Protein AF-A0AAV4HT47-F1 (afdb_monomer)

Organism: NCBI:txid1093978

Sequence (350 aa):
MGAGSRFRVPINREAKQEWITEDILDMMKERKRLKGSDAYKHIDNNIKMASKTAKEEWLNSKCDEIELLSQRNDLTAMLQKIKSFQPKQTVTASCIKGKDGGILFEIEKIVLRWTEYVEELFSDQRCAKLIQEHLQGPEVLRNEVEKCLKDMKYGKAAGIDNISCEMLKALGDFEYIFREIDDVPGLKVNGGNINNLRYADDTVLLAESENDLQNLVTIIEEKSEQYGLMMNTKKTKAMVISKKEPPKVHIKVKGKCIEHIEQFKYLGQLITTDARSDDEIKSRITITKSAFTKLSHIHVLTSKRVGLLTRLRVMKCFVWSPFLYAGETWTLNKNTQKRIEAMEFGNVDL

Mean predicted aligned error: 14.54 Å

Nearest PDB structures (foldseek):
  8gh6-assembly1_A  TM=5.985E-01  e=2.786E-02  Bombyx mori
  6wu6-assembly1_A  TM=2.717E-01  e=5.551E+00  Escherichia coli SE11
  8epx-assembly1_A  TM=1.846E-01  e=4.982E+00  Kinneretia aquatilis

pLDDT: mean 78.92, std 16.37, range [28.34, 96.94]

InterPro domains:
  IPR000477 Reverse transcriptase domain [PF00078] (177-269)
  IPR043502 DNA/RNA polymerase superfamily [SSF56672] (192-288)

Structure (mmCIF, N/CA/C/O backbone):
data_AF-A0AAV4HT47-F1
#
_entry.id   AF-A0AAV4HT47-F1
#
loop_
_atom_site.group_PDB
_atom_site.id
_atom_site.type_symbol
_atom_site.label_atom_id
_atom_site.label_alt_id
_atom_site.label_comp_id
_atom_site.label_asym_id
_atom_site.label_entity_id
_atom_site.label_seq_id
_atom_site.pdbx_PDB_ins_code
_atom_site.Cartn_x
_atom_site.Cartn_y
_atom_site.Cartn_z
_atom_site.occupancy
_atom_site.B_iso_or_equiv
_atom_site.auth_seq_id
_atom_site.auth_comp_id
_atom_site.auth_asym_id
_atom_site.auth_atom_id
_atom_site.pdbx_PDB_model_num
ATOM 1 N N . MET A 1 1 ? 39.230 -41.085 -7.204 1.00 36.53 1 MET A N 1
ATOM 2 C CA . MET A 1 1 ? 39.169 -40.065 -8.274 1.00 36.53 1 MET A CA 1
ATOM 3 C C . MET A 1 1 ? 37.901 -40.300 -9.074 1.00 36.53 1 MET A C 1
ATOM 5 O O . MET A 1 1 ? 37.858 -41.225 -9.867 1.00 36.53 1 MET A O 1
ATOM 9 N N . GLY A 1 2 ? 36.848 -39.534 -8.800 1.00 30.91 2 GLY A N 1
ATOM 10 C CA . GLY A 1 2 ? 35.582 -39.605 -9.528 1.00 30.91 2 GLY A CA 1
ATOM 11 C C . GLY A 1 2 ? 35.096 -38.185 -9.751 1.00 30.91 2 GLY A C 1
ATOM 12 O O . GLY A 1 2 ? 34.571 -37.558 -8.835 1.00 30.91 2 GLY A O 1
ATOM 13 N N . ALA A 1 3 ? 35.377 -37.644 -10.933 1.00 32.47 3 ALA A N 1
ATOM 14 C CA . ALA A 1 3 ? 34.947 -36.315 -11.331 1.00 32.47 3 ALA A CA 1
ATOM 15 C C . ALA A 1 3 ? 33.430 -36.342 -11.563 1.00 32.47 3 ALA A C 1
ATOM 17 O O . ALA A 1 3 ? 32.959 -36.842 -12.580 1.00 32.47 3 ALA A O 1
ATOM 18 N N . GLY A 1 4 ? 32.664 -35.825 -10.601 1.00 30.94 4 GLY A N 1
ATOM 19 C CA . GLY A 1 4 ? 31.231 -35.602 -10.759 1.00 30.94 4 GLY A CA 1
ATOM 20 C C . GLY A 1 4 ? 30.989 -34.540 -11.828 1.00 30.94 4 GLY A C 1
ATOM 21 O O . GLY A 1 4 ? 31.141 -33.343 -11.574 1.00 30.94 4 GLY A O 1
ATOM 22 N N . SER A 1 5 ? 30.633 -34.979 -13.034 1.00 31.50 5 SER A N 1
ATOM 23 C CA . SER A 1 5 ? 30.193 -34.111 -14.119 1.00 31.50 5 SER A CA 1
ATOM 24 C C . SER A 1 5 ? 28.946 -33.347 -13.671 1.00 31.50 5 SER A C 1
ATOM 26 O O . SER A 1 5 ? 27.860 -33.917 -13.557 1.00 31.50 5 SER A O 1
ATOM 28 N N . ARG A 1 6 ? 29.085 -32.043 -13.410 1.00 33.75 6 ARG A N 1
ATOM 29 C CA . ARG A 1 6 ? 27.932 -31.150 -13.255 1.00 33.75 6 ARG A CA 1
ATOM 30 C C . ARG A 1 6 ? 27.191 -31.107 -14.587 1.00 33.75 6 ARG A C 1
ATOM 32 O O . ARG A 1 6 ? 27.601 -30.382 -15.492 1.00 33.75 6 ARG A O 1
ATOM 39 N N . PHE A 1 7 ? 26.097 -31.855 -14.683 1.00 30.02 7 PHE A N 1
ATOM 40 C CA . PHE A 1 7 ? 25.067 -31.634 -15.689 1.00 30.02 7 PHE A CA 1
ATOM 41 C C . PHE A 1 7 ? 24.561 -30.195 -15.530 1.00 30.02 7 PHE A C 1
ATOM 43 O O . PHE A 1 7 ? 23.789 -29.879 -14.627 1.00 30.02 7 PHE A O 1
ATOM 50 N N . ARG A 1 8 ? 25.053 -29.286 -16.377 1.00 32.94 8 ARG A N 1
ATOM 51 C CA . ARG A 1 8 ? 24.424 -27.980 -16.564 1.00 32.94 8 ARG A CA 1
ATOM 52 C C . ARG A 1 8 ? 23.280 -28.190 -17.538 1.00 32.94 8 ARG A C 1
ATOM 54 O O . ARG A 1 8 ? 23.515 -28.361 -18.730 1.00 32.94 8 ARG A O 1
ATOM 61 N N . VAL A 1 9 ? 22.058 -28.168 -17.019 1.00 31.11 9 VAL A N 1
ATOM 62 C CA . VAL A 1 9 ? 20.861 -27.984 -17.841 1.00 31.11 9 VAL A CA 1
ATOM 63 C C . VAL A 1 9 ? 21.068 -26.698 -18.657 1.00 31.11 9 VAL A C 1
ATOM 65 O O . VAL A 1 9 ? 21.469 -25.682 -18.072 1.00 31.11 9 VAL A O 1
ATOM 68 N N . PRO A 1 10 ? 20.869 -26.704 -19.986 1.00 29.62 10 PRO A N 1
ATOM 69 C CA . PRO A 1 10 ? 20.954 -25.490 -20.777 1.00 29.62 10 PRO A CA 1
ATOM 70 C C . PRO A 1 10 ? 19.843 -24.556 -20.302 1.00 29.62 10 PRO A C 1
ATOM 72 O O . PRO A 1 10 ? 18.665 -24.792 -20.554 1.00 29.62 10 PRO A O 1
ATOM 75 N N . ILE A 1 11 ? 20.207 -23.504 -19.571 1.00 33.44 11 ILE A N 1
ATOM 76 C CA . ILE A 1 11 ? 19.281 -22.411 -19.292 1.00 33.44 11 ILE A CA 1
ATOM 77 C C . ILE A 1 11 ? 19.011 -21.767 -20.648 1.00 33.44 11 ILE A C 1
ATOM 79 O O . ILE A 1 11 ? 19.896 -21.108 -21.204 1.00 33.44 11 ILE A O 1
ATOM 83 N N . ASN A 1 12 ? 17.819 -22.009 -21.190 1.00 28.34 12 ASN A N 1
ATOM 84 C CA . ASN A 1 12 ? 17.326 -21.324 -22.370 1.00 28.34 12 ASN A CA 1
ATOM 85 C C . ASN A 1 12 ? 17.371 -19.812 -22.082 1.00 28.34 12 ASN A C 1
ATOM 87 O O . ASN A 1 12 ? 16.644 -19.303 -21.229 1.00 28.34 12 ASN A O 1
ATOM 91 N N . ARG A 1 13 ? 18.324 -19.107 -22.702 1.00 37.44 13 ARG A N 1
ATOM 92 C CA . ARG A 1 13 ? 18.527 -17.660 -22.544 1.00 37.44 13 ARG A CA 1
ATOM 93 C C . ARG A 1 13 ? 17.562 -16.925 -23.469 1.00 37.44 13 ARG A C 1
ATOM 95 O O . ARG A 1 13 ? 18.002 -16.259 -24.404 1.00 37.44 13 ARG A O 1
ATOM 102 N N . GLU A 1 14 ? 16.268 -17.064 -23.236 1.00 39.06 14 GLU A N 1
ATOM 103 C CA . GLU A 1 14 ? 15.258 -16.325 -23.989 1.00 39.06 14 GLU A CA 1
ATOM 104 C C . GLU A 1 14 ? 14.906 -14.997 -23.299 1.00 39.06 14 GLU A C 1
ATOM 106 O O . GLU A 1 14 ? 14.869 -14.903 -22.074 1.00 39.06 14 GLU A O 1
ATOM 111 N N . ALA A 1 15 ? 14.723 -13.971 -24.144 1.00 37.66 15 ALA A N 1
ATOM 112 C CA . ALA A 1 15 ? 14.546 -12.535 -23.884 1.00 37.66 15 ALA A CA 1
ATOM 113 C C . ALA A 1 15 ? 15.804 -11.714 -23.488 1.00 37.66 15 ALA A C 1
ATOM 115 O O . ALA A 1 15 ? 16.007 -11.300 -22.345 1.00 37.66 15 ALA A O 1
ATOM 116 N N . LYS A 1 16 ? 16.634 -11.356 -24.484 1.00 60.16 16 LYS A N 1
ATOM 117 C CA . LYS A 1 16 ? 17.535 -10.189 -24.397 1.00 60.16 16 LYS A CA 1
ATOM 118 C C . LYS A 1 16 ? 16.701 -8.906 -24.535 1.00 60.16 16 LYS A C 1
ATOM 120 O O . LYS A 1 16 ? 16.538 -8.436 -25.642 1.00 60.16 16 LYS A O 1
ATOM 125 N N . GLN A 1 17 ? 16.246 -8.350 -23.411 1.00 67.75 17 GLN A N 1
ATOM 126 C CA . GLN A 1 17 ? 15.648 -7.007 -23.264 1.00 67.75 17 GLN A CA 1
ATOM 127 C C . GLN A 1 17 ? 14.394 -6.721 -24.128 1.00 67.75 17 GLN A C 1
ATOM 129 O O . GLN A 1 17 ? 14.470 -6.636 -25.344 1.00 67.75 17 GLN A O 1
ATOM 134 N N . GLU A 1 18 ? 13.252 -6.460 -23.482 1.00 75.12 18 GLU A N 1
ATOM 135 C CA . GLU A 1 18 ? 11.928 -6.277 -24.124 1.00 75.12 18 GLU A CA 1
ATOM 136 C C . GLU A 1 18 ? 11.838 -5.173 -25.194 1.00 75.12 18 GLU A C 1
ATOM 138 O O . GLU A 1 18 ? 10.920 -5.185 -26.003 1.00 75.12 18 GLU A O 1
ATOM 143 N N . TRP A 1 19 ? 12.767 -4.215 -25.207 1.00 82.44 19 TRP A N 1
ATOM 144 C CA . TRP A 1 19 ? 12.767 -3.100 -26.161 1.00 82.44 19 TRP A CA 1
ATOM 145 C C . TRP A 1 19 ? 13.482 -3.412 -27.487 1.00 82.44 19 TRP A C 1
ATOM 147 O O . TRP A 1 19 ? 13.470 -2.576 -28.388 1.00 82.44 19 TRP A O 1
ATOM 157 N N . ILE A 1 20 ? 14.160 -4.559 -27.620 1.00 84.00 20 ILE A N 1
ATOM 158 C CA . ILE A 1 20 ? 14.870 -4.912 -28.859 1.00 84.00 20 ILE A CA 1
ATOM 159 C C . ILE A 1 20 ? 13.864 -5.424 -29.897 1.00 84.00 20 ILE A C 1
ATOM 161 O O . ILE A 1 20 ? 13.270 -6.482 -29.711 1.00 84.00 20 ILE A O 1
ATOM 165 N N . THR A 1 21 ? 13.718 -4.696 -31.004 1.00 86.38 21 THR A N 1
ATOM 166 C CA . THR A 1 21 ? 12.837 -5.062 -32.123 1.00 86.38 21 THR A CA 1
ATOM 167 C C . THR A 1 21 ? 13.454 -6.133 -33.029 1.00 86.38 21 THR A C 1
ATOM 169 O O . THR A 1 21 ? 14.674 -6.331 -33.038 1.00 86.38 21 THR A O 1
ATOM 172 N N . GLU A 1 22 ? 12.620 -6.809 -33.826 1.00 84.81 22 GLU A N 1
ATOM 173 C CA . GLU A 1 22 ? 13.071 -7.790 -34.826 1.00 84.81 22 GLU A CA 1
ATOM 174 C C . GLU A 1 22 ? 14.043 -7.170 -35.837 1.00 84.81 22 GLU A C 1
ATOM 176 O O . GLU A 1 22 ? 15.113 -7.732 -36.072 1.00 84.81 22 GLU A O 1
ATOM 181 N N . ASP A 1 23 ? 13.764 -5.951 -36.306 1.00 86.06 23 ASP A N 1
ATOM 182 C CA . ASP A 1 23 ? 14.658 -5.202 -37.197 1.00 86.06 23 ASP A CA 1
ATOM 183 C C . ASP A 1 23 ? 16.063 -5.036 -36.601 1.00 86.06 23 ASP A C 1
ATOM 185 O O . ASP A 1 23 ? 17.074 -5.250 -37.272 1.00 86.06 23 ASP A O 1
ATOM 189 N N . ILE A 1 24 ? 16.160 -4.710 -35.305 1.00 87.31 24 ILE A N 1
ATOM 190 C CA . ILE A 1 24 ? 17.452 -4.584 -34.617 1.00 87.31 24 ILE A CA 1
ATOM 191 C C . ILE A 1 24 ? 18.155 -5.944 -34.546 1.00 87.31 24 ILE A C 1
ATOM 193 O O . ILE A 1 24 ? 19.377 -6.012 -34.721 1.00 87.31 24 ILE A O 1
ATOM 197 N N . LEU A 1 25 ? 17.419 -7.031 -34.288 1.00 86.88 25 LEU A N 1
ATOM 198 C CA . LEU A 1 25 ? 17.982 -8.384 -34.275 1.00 86.88 25 LEU A CA 1
ATOM 199 C C . LEU A 1 25 ? 18.528 -8.774 -35.649 1.00 86.88 25 LEU A C 1
ATOM 201 O O . LEU A 1 25 ? 19.619 -9.348 -35.725 1.00 86.88 25 LEU A O 1
ATOM 205 N N . ASP A 1 26 ? 17.827 -8.425 -36.720 1.00 87.62 26 ASP A N 1
ATOM 206 C CA . ASP A 1 26 ? 18.245 -8.715 -38.086 1.00 87.62 26 ASP A CA 1
ATOM 207 C C . ASP A 1 26 ? 19.448 -7.873 -38.504 1.00 87.62 26 ASP A C 1
ATOM 209 O O . ASP A 1 26 ? 20.439 -8.420 -38.997 1.00 87.62 26 ASP A O 1
ATOM 213 N N . MET A 1 27 ? 19.477 -6.587 -38.150 1.00 86.94 27 MET A N 1
ATOM 214 C CA . MET A 1 27 ? 20.674 -5.757 -38.308 1.00 86.94 27 MET A CA 1
ATOM 215 C C . MET A 1 27 ? 21.864 -6.315 -37.509 1.00 86.94 27 MET A C 1
ATOM 217 O O . MET A 1 27 ? 23.002 -6.301 -37.984 1.00 86.94 27 MET A O 1
ATOM 221 N N . MET A 1 28 ? 21.638 -6.856 -36.303 1.00 86.44 28 MET A N 1
ATOM 222 C CA . MET A 1 28 ? 22.689 -7.509 -35.515 1.00 86.44 28 MET A CA 1
ATOM 223 C C . MET A 1 28 ? 23.206 -8.797 -36.165 1.00 86.44 28 MET A C 1
ATOM 225 O O . MET A 1 28 ? 24.405 -9.079 -36.044 1.00 86.44 28 MET A O 1
ATOM 229 N N . LYS A 1 29 ? 22.339 -9.586 -36.816 1.00 89.00 29 LYS A N 1
ATOM 230 C CA . LYS A 1 29 ? 22.740 -10.762 -37.607 1.00 89.00 29 LYS A CA 1
ATOM 231 C C . LYS A 1 29 ? 23.573 -10.322 -38.809 1.00 89.00 29 LYS A C 1
ATOM 233 O O . LYS A 1 29 ? 24.656 -10.866 -39.012 1.00 89.00 29 LYS A O 1
ATOM 238 N N . GLU A 1 30 ? 23.138 -9.289 -39.523 1.00 87.12 30 GLU A N 1
ATOM 239 C CA . GLU A 1 30 ? 23.835 -8.773 -40.702 1.00 87.12 30 GLU A CA 1
ATOM 240 C C . GLU A 1 30 ? 25.212 -8.187 -40.356 1.00 87.12 30 GLU A C 1
ATOM 242 O O . GLU A 1 30 ? 26.223 -8.536 -40.968 1.00 87.12 30 GLU A O 1
ATOM 247 N N . ARG A 1 31 ? 25.317 -7.428 -39.256 1.00 89.88 31 ARG A N 1
ATOM 248 C CA . ARG A 1 31 ? 26.608 -6.948 -38.733 1.00 89.88 31 ARG A CA 1
ATOM 249 C C . ARG A 1 31 ? 27.602 -8.087 -38.478 1.00 89.88 31 ARG A C 1
ATOM 251 O O . ARG A 1 31 ? 28.804 -7.899 -38.660 1.00 89.88 31 ARG A O 1
ATOM 258 N N . LYS A 1 32 ? 27.135 -9.260 -38.025 1.00 87.75 32 LYS A N 1
ATOM 259 C CA . LYS A 1 32 ? 28.016 -10.423 -37.804 1.00 87.75 32 LYS A CA 1
ATOM 260 C C . LYS A 1 32 ? 28.566 -10.977 -39.118 1.00 87.75 32 LYS A C 1
ATOM 262 O O . LYS A 1 32 ? 29.716 -11.407 -39.121 1.00 87.75 32 LYS A O 1
ATOM 267 N N . ARG A 1 33 ? 27.776 -10.963 -40.198 1.00 86.62 33 ARG A N 1
ATOM 268 C CA . ARG A 1 33 ? 28.193 -11.434 -41.532 1.00 86.62 33 ARG A CA 1
ATOM 269 C C . ARG A 1 33 ? 29.229 -10.504 -42.162 1.00 86.62 33 ARG A C 1
ATOM 271 O O . ARG A 1 33 ? 30.154 -10.973 -42.808 1.00 86.62 33 ARG A O 1
ATOM 278 N N . LEU A 1 34 ? 29.117 -9.204 -41.902 1.00 87.06 34 LEU A N 1
ATOM 279 C CA . LEU A 1 34 ? 29.940 -8.155 -42.513 1.00 87.06 34 LEU A CA 1
ATOM 280 C C . LEU A 1 34 ? 31.216 -7.803 -41.732 1.00 87.06 34 LEU A C 1
ATOM 282 O O . LEU A 1 34 ? 31.818 -6.747 -41.951 1.00 87.06 34 LEU A O 1
ATOM 286 N N . LYS A 1 35 ? 31.641 -8.655 -40.794 1.00 85.12 35 LYS A N 1
ATOM 287 C CA . LYS A 1 35 ? 32.803 -8.400 -39.934 1.00 85.12 35 LYS A CA 1
ATOM 288 C C . LYS A 1 35 ? 34.084 -8.271 -40.773 1.00 85.12 35 LYS A C 1
ATOM 290 O O . LYS A 1 35 ? 34.476 -9.214 -41.444 1.00 85.12 35 LYS A O 1
ATOM 295 N N . GLY A 1 36 ? 34.741 -7.111 -40.696 1.00 80.31 36 GLY A N 1
ATOM 296 C CA . GLY A 1 36 ? 35.954 -6.804 -41.469 1.00 80.31 36 GLY A CA 1
ATOM 297 C C . GLY A 1 36 ? 35.715 -6.052 -42.785 1.00 80.31 36 GLY A C 1
ATOM 298 O O . GLY A 1 36 ? 36.686 -5.699 -43.441 1.00 80.31 36 GLY A O 1
ATOM 299 N N . SER A 1 37 ? 34.459 -5.771 -43.151 1.00 87.25 37 SER A N 1
ATOM 300 C CA . SER A 1 37 ? 34.113 -4.930 -44.309 1.00 87.25 37 SER A CA 1
ATOM 301 C C . SER A 1 37 ? 33.928 -3.454 -43.933 1.00 87.25 37 SER A C 1
ATOM 303 O O . SER A 1 37 ? 33.611 -3.134 -42.783 1.00 87.25 37 SER A O 1
ATOM 305 N N . ASP A 1 38 ? 34.023 -2.554 -44.914 1.00 80.88 38 ASP A N 1
ATOM 306 C CA . ASP A 1 38 ? 33.731 -1.123 -44.726 1.00 80.88 38 ASP A CA 1
ATOM 307 C C . ASP A 1 38 ? 32.258 -0.860 -44.358 1.00 80.88 38 ASP A C 1
ATOM 309 O O . ASP A 1 38 ? 31.955 0.035 -43.561 1.00 80.88 38 ASP A O 1
ATOM 313 N N . ALA A 1 39 ? 31.340 -1.708 -44.840 1.00 85.31 39 ALA A N 1
ATOM 314 C CA . ALA A 1 39 ? 29.909 -1.647 -44.529 1.00 85.31 39 ALA A CA 1
ATOM 315 C C . ALA A 1 39 ? 29.592 -1.922 -43.044 1.00 85.31 39 ALA A C 1
ATOM 317 O O . ALA A 1 39 ? 28.544 -1.505 -42.541 1.00 85.31 39 ALA A O 1
ATOM 318 N N . TYR A 1 40 ? 30.514 -2.558 -42.307 1.00 90.00 40 TYR A N 1
ATOM 319 C CA . TYR A 1 40 ? 30.361 -2.843 -40.878 1.00 90.00 40 TYR A CA 1
ATOM 320 C C . TYR A 1 40 ? 30.072 -1.579 -40.058 1.00 90.00 40 TYR A C 1
ATOM 322 O O . TYR A 1 40 ? 29.192 -1.582 -39.195 1.00 90.00 40 TYR A O 1
ATOM 330 N N . LYS A 1 41 ? 30.803 -0.486 -40.326 1.00 87.50 41 LYS A N 1
ATOM 331 C CA . LYS A 1 41 ? 30.670 0.773 -39.572 1.00 87.50 41 LYS A CA 1
ATOM 332 C C . LYS A 1 41 ? 29.292 1.402 -39.766 1.00 87.50 41 LYS A C 1
ATOM 334 O O . LYS A 1 41 ? 28.718 1.914 -38.807 1.00 87.50 41 LYS A O 1
ATOM 339 N N . HIS A 1 42 ? 28.765 1.346 -40.989 1.00 88.12 42 HIS A N 1
ATOM 340 C CA . HIS A 1 42 ? 27.456 1.903 -41.316 1.00 88.12 42 HIS A CA 1
ATOM 341 C C . HIS A 1 42 ? 26.340 1.157 -40.572 1.00 88.12 42 HIS A C 1
ATOM 343 O O . HIS A 1 42 ? 25.542 1.773 -39.867 1.00 88.12 42 HIS A O 1
ATOM 349 N N . ILE A 1 43 ? 26.351 -0.178 -40.620 1.00 89.31 43 ILE A N 1
ATOM 350 C CA . ILE A 1 43 ? 25.346 -0.996 -39.930 1.00 89.31 43 ILE A CA 1
ATOM 351 C C . ILE A 1 43 ? 25.464 -0.880 -38.408 1.00 89.31 43 ILE A C 1
ATOM 353 O O . ILE A 1 43 ? 24.445 -0.796 -37.728 1.00 89.31 43 ILE A O 1
ATOM 357 N N . ASP A 1 44 ? 26.673 -0.812 -37.845 1.00 88.38 44 ASP A N 1
ATOM 358 C CA . ASP A 1 44 ? 26.844 -0.615 -36.400 1.00 88.38 44 ASP A CA 1
ATOM 359 C C . ASP A 1 44 ? 26.267 0.730 -35.917 1.00 88.38 44 ASP A C 1
ATOM 361 O O . ASP A 1 44 ? 25.643 0.792 -34.854 1.00 88.38 44 ASP A O 1
ATOM 365 N N . ASN A 1 45 ? 26.410 1.796 -36.712 1.00 88.19 45 ASN A N 1
ATOM 366 C CA . ASN A 1 45 ? 25.791 3.091 -36.424 1.00 88.19 45 ASN A CA 1
ATOM 367 C C . ASN A 1 45 ? 24.263 3.035 -36.532 1.00 88.19 45 ASN A C 1
ATOM 369 O O . ASN A 1 45 ? 23.581 3.530 -35.632 1.00 88.19 45 ASN A O 1
ATOM 373 N N . ASN A 1 46 ? 23.724 2.371 -37.557 1.00 90.38 46 ASN A N 1
ATOM 374 C CA . ASN A 1 46 ? 22.279 2.196 -37.697 1.00 90.38 46 ASN A CA 1
ATOM 375 C C . ASN A 1 46 ? 21.709 1.393 -36.512 1.00 90.38 46 ASN A C 1
ATOM 377 O O . ASN A 1 46 ? 20.703 1.798 -35.937 1.00 90.38 46 ASN A O 1
ATOM 381 N N . ILE A 1 47 ? 22.387 0.325 -36.061 1.00 87.62 47 ILE A N 1
ATOM 382 C CA . ILE A 1 47 ? 21.983 -0.443 -34.867 1.00 87.62 47 ILE A CA 1
ATOM 383 C C . ILE A 1 47 ? 21.971 0.454 -33.631 1.00 87.62 47 ILE A C 1
ATOM 385 O O . ILE A 1 47 ? 21.040 0.381 -32.831 1.00 87.62 47 ILE A O 1
ATOM 389 N N . LYS A 1 48 ? 23.000 1.293 -33.441 1.00 86.88 48 LYS A N 1
ATOM 390 C CA . LYS A 1 48 ? 23.073 2.218 -32.298 1.00 86.88 48 LYS A CA 1
ATOM 391 C C . LYS A 1 48 ? 21.909 3.205 -32.294 1.00 86.88 48 LYS A C 1
ATOM 393 O O . LYS A 1 48 ? 21.348 3.428 -31.224 1.00 86.88 48 LYS A O 1
ATOM 398 N N . MET A 1 49 ? 21.561 3.767 -33.452 1.00 87.25 49 MET A N 1
ATOM 399 C CA . MET A 1 49 ? 20.445 4.705 -33.596 1.00 87.25 49 MET A CA 1
ATOM 400 C C . MET A 1 49 ? 19.098 4.013 -33.385 1.00 87.25 49 MET A C 1
ATOM 402 O O . MET A 1 49 ? 18.342 4.445 -32.522 1.00 87.25 49 MET A O 1
ATOM 406 N N . ALA A 1 50 ? 18.845 2.891 -34.063 1.00 88.12 50 ALA A N 1
ATOM 407 C CA . ALA A 1 50 ? 17.619 2.111 -33.896 1.00 88.12 50 ALA A CA 1
ATOM 408 C C . ALA A 1 50 ? 17.432 1.649 -32.442 1.00 88.12 50 ALA A C 1
ATOM 410 O O . ALA A 1 50 ? 16.363 1.813 -31.867 1.00 88.12 50 ALA A O 1
ATOM 411 N N . SER A 1 51 ? 18.501 1.173 -31.792 1.00 87.00 51 SER A N 1
ATOM 412 C CA . SER A 1 51 ? 18.465 0.793 -30.373 1.00 87.00 51 SER A CA 1
ATOM 413 C C . SER A 1 51 ? 18.186 1.975 -29.447 1.00 87.00 51 SER A C 1
ATOM 415 O O . SER A 1 51 ? 17.591 1.796 -28.387 1.00 87.00 51 SER A O 1
ATOM 417 N N . LYS A 1 52 ? 18.661 3.175 -29.804 1.00 86.62 52 LYS A N 1
ATOM 418 C CA . LYS A 1 52 ? 18.397 4.400 -29.046 1.00 86.62 52 LYS A CA 1
ATOM 419 C C . LYS A 1 52 ? 16.906 4.733 -29.107 1.00 86.62 52 LYS A C 1
ATOM 421 O O . LYS A 1 52 ? 16.287 4.856 -28.056 1.00 86.62 52 LYS A O 1
ATOM 426 N N . THR A 1 53 ? 16.357 4.807 -30.319 1.00 89.12 53 THR A N 1
ATOM 427 C CA . THR A 1 53 ? 14.944 5.108 -30.578 1.00 89.12 53 THR A CA 1
ATOM 428 C C . THR A 1 53 ? 14.028 4.078 -29.926 1.00 89.12 53 THR A C 1
ATOM 430 O O . THR A 1 53 ? 13.207 4.450 -29.097 1.00 89.12 53 THR A O 1
ATOM 433 N N . ALA A 1 54 ? 14.251 2.785 -30.176 1.00 88.69 54 ALA A N 1
ATOM 434 C CA . ALA A 1 54 ? 13.415 1.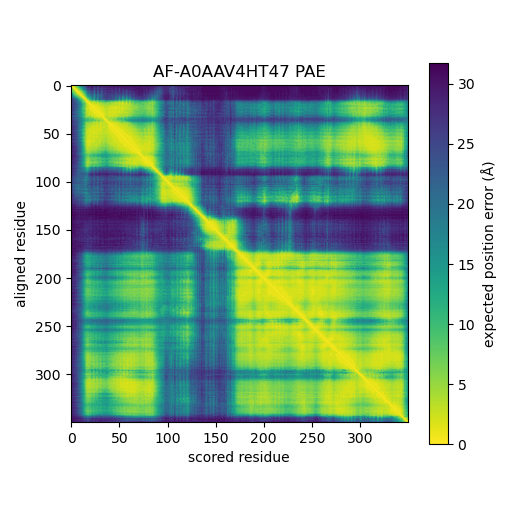718 -29.628 1.00 88.69 54 ALA A CA 1
ATOM 435 C C . ALA A 1 54 ? 13.420 1.695 -28.089 1.00 88.69 54 ALA A C 1
ATOM 437 O O . ALA A 1 54 ? 12.378 1.530 -27.456 1.00 88.69 54 ALA A O 1
ATOM 438 N N . LYS A 1 55 ? 14.583 1.917 -27.453 1.00 86.50 55 LYS A N 1
ATOM 439 C CA . LYS A 1 55 ? 14.663 2.010 -25.986 1.00 86.50 55 LYS A CA 1
ATOM 440 C C . LYS A 1 55 ? 13.912 3.235 -25.455 1.00 86.50 55 LYS A C 1
ATOM 442 O O . LYS A 1 55 ? 13.300 3.151 -24.394 1.00 86.50 55 LYS A O 1
ATOM 447 N N . GLU A 1 56 ? 13.986 4.365 -26.151 1.00 89.38 56 GLU A N 1
ATOM 448 C CA . GLU A 1 56 ? 13.315 5.608 -25.765 1.00 89.38 56 GLU A CA 1
ATOM 449 C C . GLU A 1 56 ? 11.790 5.508 -25.916 1.00 89.38 56 GLU A C 1
ATOM 451 O O . GLU A 1 56 ? 11.069 5.854 -24.983 1.00 89.38 56 GLU A O 1
ATOM 456 N N . GLU A 1 57 ? 11.297 4.958 -27.023 1.00 91.06 57 GLU A N 1
ATOM 457 C CA . GLU A 1 57 ? 9.872 4.687 -27.251 1.00 91.06 57 GLU A CA 1
ATOM 458 C C . GLU A 1 57 ? 9.313 3.701 -26.227 1.00 91.06 57 GLU A C 1
ATOM 460 O O . GLU A 1 57 ? 8.281 3.964 -25.613 1.00 91.06 57 GLU A O 1
ATOM 465 N N . TRP A 1 58 ? 10.032 2.608 -25.959 1.00 90.12 58 TRP A N 1
ATOM 466 C CA . TRP A 1 58 ? 9.625 1.633 -24.951 1.00 90.12 58 TRP A CA 1
ATOM 467 C C . TRP A 1 58 ? 9.530 2.255 -23.551 1.00 90.12 58 TRP A C 1
ATOM 469 O O . TRP A 1 58 ? 8.537 2.051 -22.855 1.00 90.12 58 TRP A O 1
ATOM 479 N N . LEU A 1 59 ? 10.521 3.056 -23.135 1.00 89.25 59 LEU A N 1
ATOM 480 C CA . LEU A 1 59 ? 10.484 3.752 -21.841 1.00 89.25 59 LEU A CA 1
ATOM 481 C C . LEU A 1 59 ? 9.310 4.729 -21.743 1.00 89.25 59 LEU A C 1
ATOM 483 O O . LEU A 1 59 ? 8.647 4.774 -20.706 1.00 89.25 59 LEU A O 1
ATOM 487 N N . ASN A 1 60 ? 9.060 5.501 -22.803 1.00 91.62 60 ASN A N 1
ATOM 488 C CA . ASN A 1 60 ? 7.943 6.440 -22.844 1.00 91.62 60 ASN A CA 1
ATOM 489 C C . ASN A 1 60 ? 6.604 5.705 -22.789 1.00 91.62 60 ASN A C 1
ATOM 491 O O . ASN A 1 60 ? 5.796 6.046 -21.937 1.00 91.62 60 ASN A O 1
ATOM 495 N N . SER A 1 61 ? 6.435 4.626 -23.555 1.00 92.31 61 SER A N 1
ATOM 496 C CA . SER A 1 61 ? 5.240 3.779 -23.498 1.00 92.31 61 SER A CA 1
ATOM 497 C C . SER A 1 61 ? 4.981 3.245 -22.083 1.00 92.31 61 SER A C 1
ATOM 499 O O . SER A 1 61 ? 3.854 3.301 -21.597 1.00 92.31 61 SER A O 1
ATOM 501 N N . LYS A 1 62 ? 6.020 2.806 -21.356 1.00 90.06 62 LYS A N 1
ATOM 502 C CA . LYS A 1 62 ? 5.862 2.383 -19.951 1.00 90.06 62 LYS A CA 1
ATOM 503 C C . LYS A 1 62 ? 5.487 3.522 -19.006 1.00 90.06 62 LYS A C 1
ATOM 505 O O . LYS A 1 62 ? 4.763 3.274 -18.043 1.00 90.06 62 LYS A O 1
ATOM 510 N N . CYS A 1 63 ? 5.954 4.742 -19.263 1.00 90.94 63 CYS A N 1
ATOM 511 C CA . CYS A 1 63 ? 5.509 5.920 -18.518 1.00 90.94 63 CYS A CA 1
ATOM 512 C C . CYS A 1 63 ? 4.051 6.268 -18.853 1.00 90.94 63 CYS A C 1
ATOM 514 O O . CYS A 1 63 ? 3.279 6.494 -17.928 1.00 90.94 63 CYS A O 1
ATOM 516 N N . ASP A 1 64 ? 3.655 6.223 -20.130 1.00 92.88 64 ASP A N 1
ATOM 517 C CA . ASP A 1 64 ? 2.282 6.491 -20.578 1.00 92.88 64 ASP A CA 1
ATOM 518 C C . ASP A 1 64 ? 1.285 5.553 -19.879 1.00 92.88 64 ASP A C 1
ATOM 520 O O . ASP A 1 64 ? 0.261 5.995 -19.364 1.00 92.88 64 ASP A O 1
ATOM 524 N N . GLU A 1 65 ? 1.610 4.258 -19.782 1.00 90.38 65 GLU A N 1
ATOM 525 C CA . GLU A 1 65 ? 0.793 3.278 -19.057 1.00 90.38 65 GLU A CA 1
ATOM 526 C C . GLU A 1 65 ? 0.594 3.665 -17.576 1.00 90.38 65 GLU A C 1
ATOM 528 O O . GLU A 1 65 ? -0.515 3.574 -17.053 1.00 90.38 65 GLU A O 1
ATOM 533 N N . ILE A 1 66 ? 1.648 4.121 -16.891 1.00 88.81 66 ILE A N 1
ATOM 534 C CA . ILE A 1 66 ? 1.587 4.536 -15.477 1.00 88.81 66 ILE A CA 1
ATOM 535 C C . ILE A 1 66 ? 0.804 5.837 -15.311 1.00 88.81 66 ILE A C 1
ATOM 537 O O . ILE A 1 66 ? -0.006 5.959 -14.392 1.00 88.81 66 ILE A O 1
ATOM 541 N N . GLU A 1 67 ? 1.028 6.803 -16.197 1.00 89.94 67 GLU A N 1
ATOM 542 C CA . GLU A 1 67 ? 0.340 8.092 -16.194 1.00 89.94 67 GLU A CA 1
ATOM 543 C C . GLU A 1 67 ? -1.169 7.910 -16.437 1.00 89.94 67 GLU A C 1
ATOM 545 O O . GLU A 1 67 ? -1.976 8.516 -15.732 1.00 89.94 67 GLU A O 1
ATOM 550 N N . LEU A 1 68 ? -1.567 7.006 -17.341 1.00 90.44 68 LEU A N 1
ATOM 551 C CA . LEU A 1 68 ? -2.971 6.642 -17.567 1.00 90.44 68 LEU A CA 1
ATOM 552 C C . LEU A 1 68 ? -3.620 5.999 -16.336 1.00 90.44 68 LEU A C 1
ATOM 554 O O . LEU A 1 68 ? -4.761 6.319 -16.002 1.00 90.44 68 LEU A O 1
ATOM 558 N N . LEU A 1 69 ? -2.910 5.106 -15.643 1.00 86.00 69 LEU A N 1
ATOM 559 C CA . LEU A 1 69 ? -3.402 4.509 -14.395 1.00 86.00 69 LEU A CA 1
ATOM 560 C C . LEU A 1 69 ? -3.547 5.564 -13.289 1.00 86.00 69 LEU A C 1
ATOM 562 O O . LEU A 1 69 ? -4.520 5.534 -12.538 1.00 86.00 69 LEU A O 1
ATOM 566 N N . SER A 1 70 ? -2.636 6.542 -13.250 1.00 82.38 70 SER A N 1
ATOM 567 C CA . SER A 1 70 ? -2.712 7.696 -12.345 1.00 82.38 70 SER A CA 1
ATOM 568 C C . SER A 1 70 ? -3.964 8.525 -12.580 1.00 82.38 70 SER A C 1
ATOM 570 O O . SER A 1 70 ? -4.704 8.806 -11.645 1.00 82.38 70 SER A O 1
ATOM 572 N N . GLN A 1 71 ? -4.257 8.855 -13.840 1.00 84.19 71 GLN A N 1
ATOM 573 C CA . GLN A 1 71 ? -5.453 9.621 -14.209 1.00 84.19 71 GLN A CA 1
ATOM 574 C C . GLN A 1 71 ? -6.758 8.901 -13.847 1.00 84.19 71 GLN A C 1
ATOM 576 O O . GLN A 1 71 ? -7.770 9.547 -13.591 1.00 84.19 71 GLN A O 1
ATOM 581 N N . ARG A 1 72 ? -6.739 7.565 -13.815 1.00 84.81 72 ARG A N 1
ATOM 582 C CA . ARG A 1 72 ? -7.883 6.731 -13.423 1.00 84.81 72 ARG A CA 1
ATOM 583 C C . ARG A 1 72 ? -7.987 6.512 -11.911 1.00 84.81 72 ARG A C 1
ATOM 585 O O . ARG A 1 72 ? -8.906 5.822 -11.483 1.00 84.81 72 ARG A O 1
ATOM 592 N N . ASN A 1 73 ? -7.065 7.065 -11.117 1.00 77.19 73 ASN A N 1
ATOM 593 C CA . ASN A 1 73 ? -6.912 6.788 -9.685 1.00 77.19 73 ASN A CA 1
ATOM 594 C C . ASN A 1 73 ? -6.768 5.287 -9.355 1.00 77.19 73 ASN A C 1
ATOM 596 O O . ASN A 1 73 ? -7.034 4.865 -8.230 1.00 77.19 73 ASN A O 1
ATOM 600 N N . ASP A 1 74 ? -6.295 4.474 -10.306 1.00 78.38 74 ASP A N 1
ATOM 601 C CA . ASP A 1 74 ? -6.010 3.056 -10.072 1.00 78.38 74 ASP A CA 1
ATOM 602 C C . ASP A 1 74 ? -4.580 2.893 -9.541 1.00 78.38 74 ASP A C 1
ATOM 604 O O . ASP A 1 74 ? -3.646 2.457 -10.225 1.00 78.38 74 ASP A O 1
ATOM 608 N N . LEU A 1 75 ? -4.398 3.313 -8.288 1.00 74.00 75 LEU A N 1
ATOM 609 C CA . LEU A 1 75 ? -3.108 3.279 -7.598 1.00 74.00 75 LEU A CA 1
ATOM 610 C C . LEU A 1 75 ? -2.575 1.847 -7.444 1.00 74.00 75 LEU A C 1
ATOM 612 O O . LEU A 1 75 ? -1.361 1.628 -7.481 1.00 74.00 75 LEU A O 1
ATOM 616 N N . THR A 1 76 ? -3.463 0.859 -7.309 1.00 73.81 76 THR A N 1
ATOM 617 C CA . THR A 1 76 ? -3.088 -0.552 -7.159 1.00 73.81 76 THR A CA 1
ATOM 618 C C . THR A 1 76 ? -2.462 -1.084 -8.441 1.00 73.81 76 THR A C 1
ATOM 620 O O . THR A 1 76 ? -1.333 -1.589 -8.403 1.00 73.81 76 THR A O 1
ATOM 623 N N . ALA A 1 77 ? -3.140 -0.932 -9.582 1.00 80.44 77 ALA A N 1
ATOM 624 C CA . ALA A 1 77 ? -2.594 -1.349 -10.867 1.00 80.44 77 ALA A CA 1
ATOM 625 C C . ALA A 1 77 ? -1.332 -0.550 -11.219 1.00 80.44 77 ALA A C 1
ATOM 627 O O . ALA A 1 77 ? -0.356 -1.126 -11.709 1.00 80.44 77 ALA A O 1
ATOM 628 N N . MET A 1 78 ? -1.298 0.750 -10.901 1.00 82.81 78 MET A N 1
ATOM 629 C CA . MET A 1 78 ? -0.114 1.589 -11.103 1.00 82.81 78 MET A CA 1
ATOM 630 C C . MET A 1 78 ? 1.106 1.028 -10.362 1.00 82.81 78 MET A C 1
ATOM 632 O O . MET A 1 78 ? 2.160 0.805 -10.963 1.00 82.81 78 MET A O 1
ATOM 636 N N . LEU A 1 79 ? 0.973 0.748 -9.062 1.00 76.75 79 LEU A N 1
ATOM 637 C CA . LEU A 1 79 ? 2.066 0.210 -8.254 1.00 76.75 79 LEU A CA 1
ATOM 638 C C . LEU A 1 79 ? 2.467 -1.202 -8.685 1.00 76.75 79 LEU A C 1
ATOM 640 O O . LEU A 1 79 ? 3.656 -1.532 -8.661 1.00 76.75 79 LEU A O 1
ATOM 644 N N . GLN A 1 80 ? 1.514 -2.045 -9.092 1.00 80.31 80 GLN A N 1
ATOM 645 C CA . GLN A 1 80 ? 1.823 -3.348 -9.683 1.00 80.31 80 GLN A CA 1
ATOM 646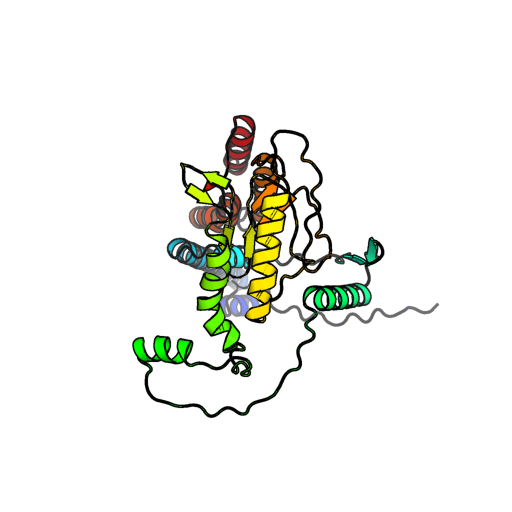 C C . GLN A 1 80 ? 2.642 -3.192 -10.969 1.00 80.31 80 GLN A C 1
ATOM 648 O O . GLN A 1 80 ? 3.648 -3.886 -11.144 1.00 80.31 80 GLN A O 1
ATOM 653 N N . LYS A 1 81 ? 2.287 -2.232 -11.830 1.00 82.69 81 LYS A N 1
ATOM 654 C CA . LYS A 1 81 ? 3.037 -1.948 -13.054 1.00 82.69 81 LYS A CA 1
ATOM 655 C C . LYS A 1 81 ? 4.448 -1.451 -12.755 1.00 82.69 81 LYS A C 1
ATOM 657 O O . LYS A 1 81 ? 5.411 -1.975 -13.320 1.00 82.69 81 LYS A O 1
ATOM 662 N N . ILE A 1 82 ? 4.595 -0.535 -11.800 1.00 81.38 82 ILE A N 1
ATOM 663 C CA . ILE A 1 82 ? 5.903 -0.057 -11.333 1.00 81.38 82 ILE A CA 1
ATOM 664 C C . ILE A 1 82 ? 6.751 -1.218 -10.804 1.00 81.38 82 ILE A C 1
ATOM 666 O O . ILE A 1 82 ? 7.930 -1.318 -11.143 1.00 81.38 82 ILE A O 1
ATOM 670 N N . LYS A 1 83 ? 6.161 -2.136 -10.026 1.00 76.69 83 LYS A N 1
ATOM 671 C CA . LYS A 1 83 ? 6.850 -3.349 -9.557 1.00 76.69 83 LYS A CA 1
ATOM 672 C C . LYS A 1 83 ? 7.276 -4.254 -10.713 1.00 76.69 83 LYS A C 1
ATOM 674 O O . LYS A 1 83 ? 8.373 -4.797 -10.653 1.00 76.69 83 LYS A O 1
ATOM 679 N N . SER A 1 84 ? 6.455 -4.398 -11.755 1.00 75.88 84 SER A N 1
ATOM 680 C CA . SER A 1 84 ? 6.769 -5.253 -12.912 1.00 75.88 84 SER A CA 1
ATOM 681 C C . SER A 1 84 ? 7.944 -4.737 -13.749 1.00 75.88 84 SER A C 1
ATOM 683 O O . SER A 1 84 ? 8.704 -5.526 -14.299 1.00 75.88 84 SER A O 1
ATOM 685 N N . PHE A 1 85 ? 8.129 -3.416 -13.797 1.00 72.00 85 PHE A N 1
ATOM 686 C CA . PHE A 1 85 ? 9.239 -2.767 -14.496 1.00 72.00 85 PHE A CA 1
ATOM 687 C C . PHE A 1 85 ? 10.584 -2.931 -13.774 1.00 72.00 85 PHE A C 1
ATOM 689 O O . PHE A 1 85 ? 11.655 -2.716 -14.346 1.00 72.00 85 PHE A O 1
ATOM 696 N N . GLN A 1 86 ? 10.554 -3.315 -12.497 1.00 64.31 86 GLN A N 1
ATOM 697 C CA . GLN A 1 86 ? 11.765 -3.625 -11.758 1.00 64.31 86 GLN A CA 1
ATOM 698 C C . GLN A 1 86 ? 12.246 -5.029 -12.152 1.00 64.31 86 GLN A C 1
ATOM 700 O O . GLN A 1 86 ? 11.449 -5.968 -12.142 1.00 64.31 86 GLN A O 1
ATOM 705 N N . PRO A 1 87 ? 13.545 -5.220 -12.455 1.00 55.09 87 PRO A N 1
ATOM 706 C CA . PRO A 1 87 ? 14.068 -6.547 -12.743 1.00 55.09 87 PRO A CA 1
ATOM 707 C C . PRO A 1 87 ? 13.754 -7.441 -11.545 1.00 55.09 87 PRO A C 1
ATOM 709 O O . PRO A 1 87 ? 14.023 -7.056 -10.398 1.00 55.09 87 PRO A O 1
ATOM 712 N N . LYS A 1 88 ? 13.159 -8.614 -11.807 1.00 52.28 88 LYS A N 1
ATOM 713 C CA . LYS A 1 88 ? 12.955 -9.634 -10.775 1.00 52.28 88 LYS A CA 1
ATOM 714 C C . LYS A 1 88 ? 14.311 -9.835 -10.113 1.00 52.28 88 LYS A C 1
ATOM 716 O O . LYS A 1 88 ? 15.279 -10.162 -10.801 1.00 52.28 88 LYS A O 1
ATOM 721 N N . GLN A 1 89 ? 14.402 -9.584 -8.806 1.00 48.12 89 GLN A N 1
ATOM 722 C CA . GLN A 1 89 ? 15.572 -10.022 -8.057 1.00 48.12 89 GLN A CA 1
ATOM 723 C C . GLN A 1 89 ? 15.741 -11.499 -8.401 1.00 48.12 89 GLN A C 1
ATOM 725 O O . GLN A 1 89 ? 14.822 -12.290 -8.187 1.00 48.12 89 GLN A O 1
ATOM 730 N N . THR A 1 90 ? 16.881 -11.868 -8.984 1.00 42.91 90 THR A N 1
ATOM 731 C CA . THR A 1 90 ? 17.329 -13.250 -8.902 1.00 42.91 90 THR A CA 1
ATOM 732 C C . THR A 1 90 ? 17.477 -13.490 -7.421 1.00 42.91 90 THR A C 1
ATOM 734 O O . THR A 1 90 ? 18.424 -13.002 -6.808 1.00 42.91 90 THR A O 1
ATOM 737 N N . VAL A 1 91 ? 16.460 -14.113 -6.841 1.00 46.75 91 VAL A N 1
ATOM 738 C CA . VAL A 1 91 ? 16.445 -14.507 -5.450 1.00 46.75 91 VAL A CA 1
ATOM 739 C C . VAL A 1 91 ? 17.645 -15.434 -5.287 1.00 46.75 91 VAL A C 1
ATOM 741 O O . VAL A 1 91 ? 17.608 -16.602 -5.664 1.00 46.75 91 VAL A O 1
ATOM 744 N N . THR A 1 92 ? 18.763 -14.887 -4.821 1.00 45.75 92 THR A N 1
ATOM 745 C CA . THR A 1 92 ? 19.902 -15.663 -4.349 1.00 45.75 92 THR A CA 1
ATOM 746 C C . THR A 1 92 ? 19.407 -16.403 -3.121 1.00 45.75 92 THR A C 1
ATOM 748 O O . THR A 1 92 ? 19.303 -15.790 -2.069 1.00 45.75 92 THR A O 1
ATOM 751 N N . ALA A 1 93 ? 19.005 -17.665 -3.323 1.00 48.59 93 ALA A N 1
ATOM 752 C CA . ALA A 1 93 ? 18.486 -18.610 -2.334 1.00 48.59 93 ALA A CA 1
ATOM 753 C C . ALA A 1 93 ? 17.597 -17.954 -1.257 1.00 48.59 93 ALA A C 1
ATOM 755 O O . ALA A 1 93 ? 18.087 -17.525 -0.215 1.00 48.59 93 ALA A O 1
ATOM 756 N N . SER A 1 94 ? 16.283 -17.878 -1.507 1.00 59.84 94 SER A N 1
ATOM 757 C CA . SER A 1 94 ? 15.298 -17.389 -0.532 1.00 59.84 94 SER A CA 1
ATOM 758 C C . SER A 1 94 ? 15.306 -18.302 0.673 1.00 59.84 94 SER A C 1
ATOM 760 O O . SER A 1 94 ? 14.631 -19.326 0.665 1.00 59.84 94 SER A O 1
ATOM 762 N N . CYS A 1 95 ? 16.049 -17.950 1.709 1.00 71.50 95 CYS A N 1
ATOM 763 C CA . CYS A 1 95 ? 15.853 -18.622 2.966 1.00 71.50 95 CYS A CA 1
ATOM 764 C C . CYS A 1 95 ? 14.500 -18.193 3.549 1.00 71.50 95 CYS A C 1
ATOM 766 O O . CYS A 1 95 ? 14.143 -17.013 3.506 1.00 71.50 95 CYS A O 1
ATOM 768 N N . ILE A 1 96 ? 13.712 -19.147 4.039 1.00 76.56 96 ILE A N 1
ATOM 769 C CA . ILE A 1 96 ? 12.449 -18.848 4.724 1.00 76.56 96 ILE A CA 1
ATOM 770 C C . ILE A 1 96 ? 12.451 -19.468 6.113 1.00 76.56 96 ILE A C 1
ATOM 772 O O . ILE A 1 96 ? 13.167 -20.433 6.376 1.00 76.56 96 ILE A O 1
ATOM 776 N N . LYS A 1 97 ? 11.653 -18.905 7.018 1.00 81.62 97 LYS A N 1
ATOM 777 C CA . LYS A 1 97 ? 11.564 -19.393 8.392 1.00 81.62 97 LYS A CA 1
ATOM 778 C C . LYS A 1 97 ? 10.674 -20.642 8.454 1.00 81.62 97 LYS A C 1
ATOM 780 O O . LYS A 1 97 ? 9.505 -20.612 8.057 1.00 81.62 97 LYS A O 1
ATOM 785 N N . GLY A 1 98 ? 11.240 -21.736 8.948 1.00 82.56 98 GLY A N 1
ATOM 786 C CA . GLY A 1 98 ? 10.536 -22.963 9.295 1.00 82.56 98 GLY A CA 1
ATOM 787 C C . GLY A 1 98 ? 9.522 -22.738 10.417 1.00 82.56 98 GLY A C 1
ATOM 788 O O . GLY A 1 98 ? 9.491 -21.685 11.060 1.00 82.56 98 GLY A O 1
ATOM 789 N N . LYS A 1 99 ? 8.652 -23.724 10.636 1.00 80.75 99 LYS A N 1
ATOM 790 C CA . LYS A 1 99 ? 7.592 -23.664 11.657 1.00 80.75 99 LYS A CA 1
ATOM 791 C C . LYS A 1 99 ? 8.143 -23.613 13.089 1.00 80.75 99 LYS A C 1
ATOM 793 O O . LYS A 1 99 ? 7.546 -22.993 13.958 1.00 80.75 99 LYS A O 1
ATOM 798 N N . ASP A 1 100 ? 9.303 -24.219 13.299 1.00 81.81 100 ASP A N 1
ATOM 799 C CA . ASP A 1 100 ? 10.098 -24.236 14.531 1.00 81.81 100 ASP A CA 1
ATOM 800 C C . ASP A 1 100 ? 10.957 -22.972 14.729 1.00 81.81 100 ASP A C 1
ATOM 802 O O . ASP A 1 100 ? 11.621 -22.807 15.749 1.00 81.81 100 ASP A O 1
ATOM 806 N N . GLY A 1 101 ? 10.953 -22.067 13.750 1.00 77.06 101 GLY A N 1
ATOM 807 C CA . GLY A 1 101 ? 11.771 -20.865 13.750 1.00 77.06 101 GLY A CA 1
ATOM 808 C C . GLY A 1 101 ? 13.169 -21.030 13.149 1.00 77.06 101 GLY A C 1
ATOM 809 O O . GLY A 1 101 ? 13.881 -20.027 13.064 1.00 77.06 101 GLY A O 1
ATOM 810 N N . GLY A 1 102 ? 13.538 -22.232 12.689 1.00 82.19 102 GLY A N 1
ATOM 811 C CA . GLY A 1 102 ? 14.780 -22.488 11.959 1.00 82.19 102 GLY A CA 1
ATOM 812 C C . GLY A 1 102 ? 14.789 -21.840 10.573 1.00 82.19 102 GLY A C 1
ATOM 813 O O . GLY A 1 102 ? 13.749 -21.470 10.033 1.00 82.19 102 GLY A O 1
ATOM 814 N N . ILE A 1 103 ? 15.967 -21.676 9.974 1.00 82.81 103 ILE A N 1
ATOM 815 C CA . ILE A 1 103 ? 16.102 -21.088 8.634 1.00 82.81 103 ILE A CA 1
ATOM 816 C C . ILE A 1 103 ? 16.227 -22.217 7.603 1.00 82.81 103 ILE A C 1
ATOM 818 O O . ILE A 1 103 ? 17.140 -23.036 7.680 1.00 82.81 103 ILE A O 1
ATOM 822 N N . LEU A 1 104 ? 15.313 -22.254 6.633 1.00 82.81 104 LEU A N 1
ATOM 823 C CA . LEU A 1 104 ? 15.276 -23.236 5.549 1.00 82.81 104 LEU A CA 1
ATOM 824 C C . LEU A 1 104 ? 15.928 -22.656 4.297 1.00 82.81 104 LEU A C 1
ATOM 826 O O . LEU A 1 104 ? 15.517 -21.595 3.841 1.00 82.81 104 LEU A O 1
ATOM 830 N N . PHE A 1 105 ? 16.904 -23.362 3.725 1.00 78.31 105 PHE A N 1
ATOM 831 C CA . PHE A 1 105 ? 17.647 -22.928 2.529 1.00 78.31 105 PHE A CA 1
ATOM 832 C C . PHE A 1 105 ? 17.349 -23.773 1.282 1.00 78.31 105 PHE A C 1
ATOM 834 O O . PHE A 1 105 ? 17.648 -23.365 0.161 1.00 78.31 105 PHE A O 1
ATOM 841 N N . GLU A 1 106 ? 16.785 -24.962 1.474 1.00 81.19 106 GLU A N 1
ATOM 842 C CA . GLU A 1 106 ? 16.539 -25.939 0.417 1.00 81.19 106 GLU A CA 1
ATOM 843 C C . GLU A 1 106 ? 15.190 -25.666 -0.248 1.00 81.19 106 GLU A C 1
ATOM 845 O O . GLU A 1 106 ? 14.176 -25.550 0.439 1.00 81.19 106 GLU A O 1
ATOM 850 N N . ILE A 1 107 ? 15.168 -25.580 -1.583 1.00 75.31 107 ILE A N 1
ATOM 851 C CA . ILE A 1 107 ? 13.970 -25.214 -2.361 1.00 75.31 107 ILE A CA 1
ATOM 852 C C . ILE A 1 107 ? 12.792 -26.140 -2.043 1.00 75.31 107 ILE A C 1
ATOM 854 O O . ILE A 1 107 ? 11.678 -25.660 -1.877 1.00 75.31 107 ILE A O 1
ATOM 858 N N . GLU A 1 108 ? 13.032 -27.441 -1.893 1.00 79.75 108 GLU A N 1
ATOM 859 C CA . GLU A 1 108 ? 11.992 -28.420 -1.552 1.00 79.75 108 GLU A CA 1
ATOM 860 C C . GLU A 1 108 ? 11.365 -28.131 -0.183 1.00 79.75 108 GLU A C 1
ATOM 862 O O . GLU A 1 108 ? 10.143 -28.055 -0.067 1.00 79.75 108 GLU A O 1
ATOM 867 N N . LYS A 1 109 ? 12.192 -27.866 0.838 1.00 82.06 109 LYS A N 1
ATOM 868 C CA . LYS A 1 109 ? 11.716 -27.478 2.175 1.00 82.06 109 LYS A CA 1
ATOM 869 C C . LYS A 1 109 ? 11.018 -26.121 2.162 1.00 82.06 109 LYS A C 1
ATOM 871 O O . LYS A 1 109 ? 10.052 -25.934 2.891 1.00 82.06 109 LYS A O 1
ATOM 876 N N . ILE A 1 110 ? 11.488 -25.181 1.339 1.00 81.19 110 ILE A N 1
ATOM 877 C CA . ILE A 1 110 ? 10.866 -23.866 1.148 1.00 81.19 110 ILE A CA 1
ATOM 878 C C . ILE A 1 110 ? 9.469 -24.027 0.537 1.00 81.19 110 ILE A C 1
ATOM 880 O O . ILE A 1 110 ? 8.516 -23.457 1.059 1.00 81.19 110 ILE A O 1
ATOM 884 N N . VAL A 1 111 ? 9.332 -24.808 -0.539 1.00 81.19 111 VAL A N 1
ATOM 885 C CA . VAL A 1 111 ? 8.045 -25.074 -1.200 1.00 81.19 111 VAL A CA 1
ATOM 886 C C . VAL A 1 111 ? 7.097 -25.791 -0.248 1.00 81.19 111 VAL A C 1
ATOM 888 O O . VAL A 1 111 ? 5.969 -25.342 -0.095 1.00 81.19 111 VAL A O 1
ATOM 891 N N . LEU A 1 112 ? 7.563 -26.828 0.455 1.00 86.62 112 LEU A N 1
ATOM 892 C CA . LEU A 1 112 ? 6.748 -27.537 1.442 1.00 86.62 112 LEU A CA 1
ATOM 893 C C . LEU A 1 112 ? 6.262 -26.590 2.541 1.00 86.62 112 LEU A C 1
ATOM 895 O O . LEU A 1 112 ? 5.073 -26.530 2.828 1.00 86.62 112 LEU A O 1
ATOM 899 N N . ARG A 1 113 ? 7.162 -25.779 3.100 1.00 89.00 113 ARG A N 1
ATOM 900 C CA . ARG A 1 113 ? 6.817 -24.793 4.125 1.00 89.00 113 ARG A CA 1
ATOM 901 C C . ARG A 1 113 ? 5.852 -23.721 3.603 1.00 89.00 113 ARG A C 1
ATOM 903 O O . ARG A 1 113 ? 5.026 -23.250 4.386 1.00 89.00 113 ARG A O 1
ATOM 910 N N . TRP A 1 114 ? 5.937 -23.336 2.326 1.00 83.62 114 TRP A N 1
ATOM 911 C CA . TRP A 1 114 ? 4.962 -22.460 1.663 1.00 83.62 114 TRP A CA 1
ATOM 912 C C . TRP A 1 114 ? 3.600 -23.131 1.510 1.00 83.62 114 TRP A C 1
ATOM 914 O O . TRP A 1 114 ? 2.599 -22.496 1.822 1.00 83.62 114 TRP A O 1
ATOM 924 N N . THR A 1 115 ? 3.553 -24.391 1.080 1.00 85.56 115 THR A N 1
ATOM 925 C CA . THR A 1 115 ? 2.314 -25.173 0.997 1.00 85.56 115 THR A CA 1
ATOM 926 C C . THR A 1 115 ? 1.666 -25.284 2.369 1.00 85.56 115 THR A C 1
ATOM 928 O O . THR A 1 115 ? 0.533 -24.848 2.530 1.00 85.56 115 THR A O 1
ATOM 931 N N . GLU A 1 116 ? 2.422 -25.716 3.382 1.00 86.38 116 GLU A N 1
ATOM 932 C CA . GLU A 1 116 ? 1.965 -25.765 4.773 1.00 86.38 116 GLU A CA 1
ATOM 933 C C . GLU A 1 116 ? 1.447 -24.405 5.241 1.00 86.38 116 GLU A C 1
ATOM 935 O O . GLU A 1 116 ? 0.411 -24.337 5.890 1.00 86.38 116 GLU A O 1
ATOM 940 N N . TYR A 1 117 ? 2.156 -23.313 4.923 1.00 84.31 117 TYR A N 1
ATOM 941 C CA . TYR A 1 117 ? 1.739 -21.958 5.281 1.00 84.31 117 TYR A CA 1
ATOM 942 C C . TYR A 1 117 ? 0.414 -21.575 4.625 1.00 84.31 117 TYR A C 1
ATOM 944 O O . TYR A 1 117 ? -0.462 -21.065 5.312 1.00 84.31 117 TYR A O 1
ATOM 952 N N . VAL A 1 118 ? 0.276 -21.787 3.314 1.00 82.44 118 VAL A N 1
ATOM 953 C CA . VAL A 1 118 ? -0.916 -21.421 2.537 1.00 82.44 118 VAL A CA 1
ATOM 954 C C . VAL A 1 118 ? -2.109 -22.270 2.957 1.00 82.44 118 VAL A C 1
ATOM 956 O O . VAL A 1 118 ? -3.181 -21.717 3.180 1.00 82.44 118 VAL A O 1
ATOM 959 N N . GLU A 1 119 ? -1.919 -23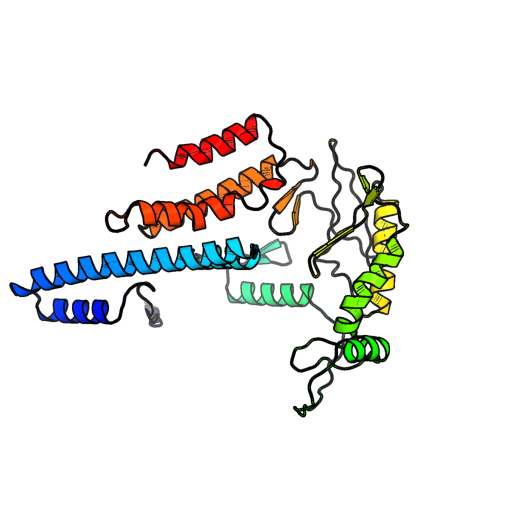.575 3.140 1.00 83.25 119 GLU A N 1
ATOM 960 C CA . GLU A 1 119 ? -2.936 -24.476 3.682 1.00 83.25 119 GLU A CA 1
ATOM 961 C C . GLU A 1 119 ? -3.340 -24.052 5.091 1.00 83.25 119 GLU A C 1
ATOM 963 O O . GLU A 1 119 ? -4.523 -23.931 5.366 1.00 83.25 119 GLU A O 1
ATOM 968 N N . GLU A 1 120 ? -2.394 -23.722 5.975 1.00 82.69 120 GLU A N 1
ATOM 969 C CA . GLU A 1 120 ? -2.722 -23.157 7.287 1.00 82.69 120 GLU A CA 1
ATOM 970 C C . GLU A 1 120 ? -3.500 -21.841 7.173 1.00 82.69 120 GLU A C 1
ATOM 972 O O . GLU A 1 120 ? -4.357 -21.552 8.011 1.00 82.69 120 GLU A O 1
ATOM 977 N N . LEU A 1 121 ? -3.107 -20.987 6.231 1.00 81.06 121 LEU A N 1
ATOM 978 C CA . LEU A 1 121 ? -3.608 -19.627 6.098 1.00 81.06 121 LEU A CA 1
ATOM 979 C C . LEU A 1 121 ? -5.015 -19.602 5.505 1.00 81.06 121 LEU A C 1
ATOM 981 O O . LEU A 1 121 ? -5.795 -18.734 5.884 1.00 81.06 121 LEU A O 1
ATOM 985 N N . PHE A 1 122 ? -5.331 -20.528 4.603 1.00 73.50 122 PHE A N 1
ATOM 986 C CA . PHE A 1 122 ? -6.592 -20.592 3.866 1.00 73.50 122 PHE A CA 1
ATOM 987 C C . PHE A 1 122 ? -7.345 -21.914 4.064 1.00 73.50 122 PHE A C 1
ATOM 989 O O . PHE A 1 122 ? -8.224 -22.228 3.267 1.00 73.50 122 PHE A O 1
ATOM 996 N N . SER A 1 123 ? -7.023 -22.697 5.099 1.00 74.56 123 SER A N 1
ATOM 997 C CA . SER A 1 123 ? -7.732 -23.946 5.396 1.00 74.56 123 SER A CA 1
ATOM 998 C C . SER A 1 123 ? -9.223 -23.666 5.549 1.00 74.56 123 SER A C 1
ATOM 1000 O O . SER A 1 123 ? -9.628 -22.952 6.470 1.00 74.56 123 SER A O 1
ATOM 1002 N N . ASP A 1 124 ? -10.019 -24.259 4.668 1.00 61.56 124 ASP A N 1
ATOM 1003 C CA . ASP A 1 124 ? -11.469 -24.144 4.635 1.00 61.56 124 ASP A CA 1
ATOM 1004 C C . ASP A 1 124 ? -12.067 -25.557 4.673 1.00 61.56 124 ASP A C 1
ATOM 1006 O O . ASP A 1 124 ? -11.718 -26.410 3.861 1.00 61.56 124 ASP A O 1
ATOM 1010 N N . GLN A 1 125 ? -12.921 -25.835 5.660 1.00 64.81 125 GLN A N 1
ATOM 1011 C CA . GLN A 1 125 ? -13.476 -27.172 5.914 1.00 64.81 125 GLN A CA 1
ATOM 1012 C C . GLN A 1 125 ? -14.791 -27.443 5.152 1.00 64.81 125 GLN A C 1
ATOM 1014 O O . GLN A 1 125 ? -15.488 -28.415 5.448 1.00 64.81 125 GLN A O 1
ATOM 1019 N N . ARG A 1 126 ? -15.169 -26.602 4.181 1.00 59.56 126 ARG A N 1
ATOM 1020 C CA . ARG A 1 126 ? -16.408 -26.755 3.393 1.00 59.56 126 ARG A CA 1
ATOM 1021 C C . ARG A 1 126 ? -16.271 -27.808 2.273 1.00 59.56 126 ARG A C 1
ATOM 1023 O O . ARG A 1 126 ? -15.215 -27.963 1.670 1.00 59.56 126 ARG A O 1
ATOM 1030 N N . CYS A 1 127 ? -17.355 -28.528 1.961 1.00 46.47 127 CYS A N 1
ATOM 1031 C CA . CYS A 1 127 ? -17.394 -29.566 0.915 1.00 46.47 127 CYS A CA 1
ATOM 1032 C C . CYS A 1 127 ? -17.904 -28.997 -0.429 1.00 46.47 127 CYS A C 1
ATOM 1034 O O . CYS A 1 127 ? -18.979 -28.397 -0.467 1.00 46.47 127 CYS A O 1
ATOM 1036 N N . ALA A 1 128 ? -17.165 -29.190 -1.530 1.00 48.81 128 ALA A N 1
ATOM 1037 C CA . ALA A 1 128 ? -17.514 -28.671 -2.861 1.00 48.81 128 ALA A CA 1
ATOM 1038 C C . ALA A 1 128 ? -18.479 -29.601 -3.634 1.00 48.81 128 ALA A C 1
ATOM 1040 O O . ALA A 1 128 ? -18.302 -30.819 -3.635 1.00 48.81 128 ALA A O 1
ATOM 1041 N N . LYS A 1 129 ? -19.478 -29.044 -4.340 1.00 44.66 129 LYS A N 1
ATOM 1042 C CA . LYS A 1 129 ? -20.377 -29.778 -5.260 1.00 44.66 129 LYS A CA 1
ATOM 1043 C C . LYS A 1 129 ? -20.280 -29.222 -6.686 1.00 44.66 129 LYS A C 1
ATOM 1045 O O . LYS A 1 129 ? -20.329 -28.012 -6.870 1.00 44.66 129 LYS A O 1
ATOM 1050 N N . LEU A 1 130 ? -20.188 -30.117 -7.675 1.00 38.75 130 LEU A N 1
ATOM 1051 C CA . LEU A 1 130 ? -20.126 -29.823 -9.117 1.00 38.75 130 LEU A CA 1
ATOM 1052 C C . LEU A 1 130 ? -21.525 -29.564 -9.712 1.00 38.75 130 LEU A C 1
ATOM 1054 O O . LEU A 1 130 ? -22.446 -30.334 -9.439 1.00 38.75 130 LEU A O 1
ATOM 1058 N N . ILE A 1 131 ? -21.674 -28.537 -10.560 1.00 45.16 131 ILE A N 1
ATOM 1059 C CA . ILE A 1 131 ? -22.885 -28.274 -11.365 1.00 45.16 131 ILE A CA 1
ATOM 1060 C C . ILE A 1 131 ? -22.488 -27.983 -12.824 1.00 45.16 131 ILE A C 1
ATOM 1062 O O . ILE A 1 131 ? -21.493 -27.315 -13.083 1.00 45.16 131 ILE A O 1
ATOM 1066 N N . GLN A 1 132 ? -23.267 -28.527 -13.763 1.00 42.12 132 GLN A N 1
ATOM 1067 C CA . GLN A 1 132 ? -23.109 -28.431 -15.220 1.00 42.12 132 GLN A CA 1
ATOM 1068 C C . GLN A 1 132 ? -23.789 -27.161 -15.771 1.00 42.12 132 GLN A C 1
ATOM 1070 O O . GLN A 1 132 ? -24.966 -26.931 -15.495 1.00 42.12 132 GLN A O 1
ATOM 1075 N N . GLU A 1 133 ? -23.075 -26.361 -16.567 1.00 40.19 133 GLU A N 1
ATOM 1076 C CA . GLU A 1 133 ? -23.553 -25.072 -17.098 1.00 40.19 133 GLU A CA 1
ATOM 1077 C C . GLU A 1 133 ? -24.315 -25.196 -18.429 1.00 40.19 133 GLU A C 1
ATOM 1079 O O . GLU A 1 133 ? -23.956 -26.004 -19.284 1.00 40.19 133 GLU A O 1
ATOM 1084 N N . HIS A 1 134 ? -25.332 -24.348 -18.637 1.00 43.06 134 HIS A N 1
ATOM 1085 C CA . HIS A 1 134 ? -25.895 -24.035 -19.958 1.00 43.06 134 HIS A CA 1
ATOM 1086 C C . HIS A 1 134 ? -26.034 -22.511 -20.101 1.00 43.06 134 HIS A C 1
ATOM 1088 O O . HIS A 1 134 ? -26.716 -21.865 -19.306 1.00 43.06 134 HIS A O 1
ATOM 1094 N N . LEU A 1 135 ? -25.369 -21.948 -21.116 1.00 54.31 135 LEU A N 1
ATOM 1095 C CA . LEU A 1 135 ? -25.268 -20.513 -21.388 1.00 54.31 135 LEU A CA 1
ATOM 1096 C C . LEU A 1 135 ? -26.252 -20.091 -22.490 1.00 54.31 135 LEU A C 1
ATOM 1098 O O . LEU A 1 135 ? -26.029 -20.441 -23.643 1.00 54.31 135 LEU A O 1
ATOM 1102 N N . GLN A 1 136 ? -27.287 -19.318 -22.149 1.00 52.59 136 GLN A N 1
ATOM 1103 C CA . GLN A 1 136 ? -27.690 -18.057 -22.813 1.00 52.59 136 GLN A CA 1
ATOM 1104 C C . GLN A 1 136 ? -29.144 -17.693 -22.486 1.00 52.59 136 GLN A C 1
ATOM 1106 O O . GLN A 1 136 ? -30.072 -18.449 -22.761 1.00 52.59 136 GLN A O 1
ATOM 1111 N N . GLY A 1 137 ? -29.326 -16.493 -21.932 1.00 53.59 137 GLY A N 1
ATOM 1112 C CA . GLY A 1 137 ? -30.617 -15.867 -21.654 1.00 53.59 137 GLY A CA 1
ATOM 1113 C C . GLY A 1 137 ? -30.593 -14.370 -22.004 1.00 53.59 137 GLY A C 1
ATOM 1114 O O . GLY A 1 137 ? -29.516 -13.834 -22.272 1.00 53.59 137 GLY A O 1
ATOM 1115 N N . PRO A 1 138 ? -31.768 -13.719 -22.059 1.00 55.19 138 PRO A N 1
ATOM 1116 C CA . PRO A 1 138 ? -31.933 -12.329 -22.498 1.00 55.19 138 PRO A CA 1
ATOM 1117 C C . PRO A 1 138 ? -31.295 -11.294 -21.549 1.00 55.19 138 PRO A C 1
ATOM 1119 O O 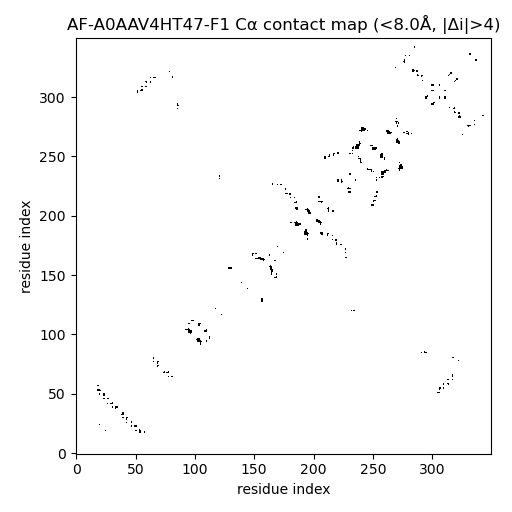. PRO A 1 138 ? -30.909 -11.620 -20.427 1.00 55.19 138 PRO A O 1
ATOM 1122 N N . GLU A 1 139 ? -31.181 -10.042 -22.010 1.00 62.16 139 GLU A N 1
ATOM 1123 C CA . GLU A 1 139 ? -30.566 -8.937 -21.256 1.00 62.16 139 GLU A CA 1
ATOM 1124 C C . GLU A 1 139 ? -31.329 -8.590 -19.968 1.00 62.16 139 GLU A C 1
ATOM 1126 O O . GLU A 1 139 ? -32.548 -8.429 -19.964 1.00 62.16 139 GLU A O 1
ATOM 1131 N N . VAL A 1 140 ? -30.572 -8.459 -18.876 1.00 62.53 140 VAL A N 1
ATOM 1132 C CA . VAL A 1 140 ? -31.068 -8.379 -17.495 1.00 62.53 140 VAL A CA 1
ATOM 1133 C C . VAL A 1 140 ? -31.318 -6.925 -17.072 1.00 62.53 140 VAL A C 1
ATOM 1135 O O . VAL A 1 140 ? -30.431 -6.078 -17.204 1.00 62.53 140 VAL A O 1
ATOM 1138 N N . LEU A 1 141 ? -32.492 -6.628 -16.497 1.00 75.81 141 LEU A N 1
ATOM 1139 C CA . LEU A 1 141 ? -32.843 -5.293 -15.988 1.00 75.81 141 LEU A CA 1
ATOM 1140 C C . LEU A 1 141 ? -32.425 -5.086 -14.516 1.00 75.81 141 LEU A C 1
ATOM 1142 O O . LEU A 1 141 ? -32.444 -6.005 -13.703 1.00 75.81 141 LEU A O 1
ATOM 1146 N N . ARG A 1 142 ? -32.103 -3.844 -14.115 1.00 70.06 142 ARG A N 1
ATOM 1147 C CA . ARG A 1 142 ? -31.612 -3.520 -12.751 1.00 70.06 142 ARG A CA 1
ATOM 1148 C C . ARG A 1 142 ? -32.593 -3.890 -11.628 1.00 70.06 142 ARG A C 1
ATOM 1150 O O . ARG A 1 142 ? -32.185 -4.406 -10.594 1.00 70.06 142 ARG A O 1
ATOM 1157 N N . ASN A 1 143 ? -33.879 -3.627 -11.831 1.00 72.50 143 ASN A N 1
ATOM 1158 C CA . ASN A 1 143 ? -34.941 -3.981 -10.886 1.00 72.50 143 ASN A CA 1
ATOM 1159 C C . ASN A 1 143 ? -35.122 -5.505 -10.759 1.00 72.50 143 ASN A C 1
ATOM 1161 O O . ASN A 1 143 ? -35.443 -5.994 -9.676 1.00 72.50 143 ASN A O 1
ATOM 1165 N N . GLU A 1 144 ? -34.879 -6.259 -11.834 1.00 71.62 144 GLU A N 1
ATOM 1166 C CA . GLU A 1 144 ? -34.827 -7.720 -11.783 1.00 71.62 144 GLU A CA 1
ATOM 1167 C C . GLU A 1 144 ? -33.633 -8.194 -10.958 1.00 71.62 144 GLU A C 1
ATOM 1169 O O . GLU A 1 144 ? -33.809 -9.075 -10.124 1.00 71.62 144 GLU A O 1
ATOM 1174 N N . VAL A 1 145 ? -32.455 -7.572 -11.097 1.00 71.12 145 VAL A N 1
ATOM 1175 C CA . VAL A 1 145 ? -31.271 -7.922 -10.288 1.00 71.12 145 VAL A CA 1
ATOM 1176 C C . VAL A 1 145 ? -31.540 -7.736 -8.794 1.00 71.12 145 VAL A C 1
ATOM 1178 O O . VAL A 1 145 ? -31.272 -8.640 -8.006 1.00 71.12 145 VAL A O 1
ATOM 1181 N N . GLU A 1 146 ? -32.112 -6.600 -8.390 1.00 69.81 146 GLU A N 1
ATOM 1182 C CA . GLU A 1 146 ? -32.414 -6.320 -6.977 1.00 69.81 146 GLU A CA 1
ATOM 1183 C C . GLU A 1 146 ? -33.437 -7.304 -6.392 1.00 69.81 146 GLU A C 1
ATOM 1185 O O . GLU A 1 146 ? -33.294 -7.764 -5.254 1.00 69.81 146 GLU A O 1
ATOM 1190 N N . LYS A 1 147 ? -34.459 -7.666 -7.175 1.00 73.88 147 LYS A N 1
ATOM 1191 C CA . LYS A 1 147 ? -35.456 -8.660 -6.770 1.00 73.88 147 LYS A CA 1
ATOM 1192 C C . LYS A 1 147 ? -34.848 -10.064 -6.688 1.00 73.88 147 LYS A C 1
ATOM 1194 O O . LYS A 1 147 ? -35.051 -10.758 -5.696 1.00 73.88 147 LYS A O 1
ATOM 1199 N N . CYS A 1 148 ? -34.040 -10.448 -7.674 1.00 71.62 148 CYS A N 1
ATOM 1200 C CA . CYS A 1 148 ? -33.336 -11.728 -7.708 1.00 71.62 148 CYS A CA 1
ATOM 1201 C C . CYS A 1 148 ? -32.349 -11.881 -6.546 1.00 71.62 148 CYS A C 1
ATOM 1203 O O . CYS A 1 148 ? -32.263 -12.963 -5.972 1.00 71.62 148 CYS A O 1
ATOM 1205 N N . LEU A 1 149 ? -31.643 -10.812 -6.160 1.00 71.50 149 LEU A N 1
ATOM 1206 C CA . LEU A 1 149 ? -30.771 -10.817 -4.984 1.00 71.50 149 LEU A CA 1
ATOM 1207 C C . LEU A 1 149 ? -31.562 -11.074 -3.701 1.00 71.50 149 LEU A C 1
ATOM 1209 O O . LEU A 1 149 ? -31.124 -11.875 -2.885 1.00 71.50 149 LEU A O 1
ATOM 1213 N N . LYS A 1 150 ? -32.746 -10.475 -3.528 1.00 71.19 150 LYS A N 1
ATOM 1214 C CA . LYS A 1 150 ? -33.604 -10.755 -2.362 1.00 71.19 150 LYS A CA 1
ATOM 1215 C C . LYS A 1 150 ? -34.115 -12.197 -2.348 1.00 71.19 150 LYS A C 1
ATOM 1217 O O . LYS A 1 150 ? -33.999 -12.874 -1.324 1.00 71.19 150 LYS A O 1
ATOM 1222 N N . ASP A 1 151 ? -34.606 -12.672 -3.490 1.00 75.06 151 ASP A N 1
ATOM 1223 C CA . ASP A 1 151 ? -35.252 -13.983 -3.631 1.00 75.06 151 ASP A CA 1
ATOM 1224 C C . ASP A 1 151 ? -34.250 -15.157 -3.723 1.00 75.06 151 ASP A C 1
ATOM 1226 O O . ASP A 1 151 ? -34.641 -16.329 -3.653 1.00 75.06 151 ASP A O 1
ATOM 1230 N N . MET A 1 152 ? -32.947 -14.872 -3.856 1.00 72.06 152 MET A N 1
ATOM 1231 C CA . MET A 1 152 ? -31.894 -15.885 -3.961 1.00 72.06 152 MET A CA 1
ATOM 1232 C C . MET A 1 152 ? -31.855 -16.774 -2.709 1.00 72.06 152 MET A C 1
ATOM 1234 O O . MET A 1 152 ? -31.913 -16.301 -1.577 1.00 72.06 152 MET A O 1
ATOM 1238 N N . LYS A 1 153 ? -31.730 -18.089 -2.872 1.00 65.56 153 LYS A N 1
ATOM 1239 C CA . LYS A 1 153 ? -31.639 -19.015 -1.730 1.00 65.56 153 LYS A CA 1
ATOM 1240 C C . LYS A 1 153 ? -30.175 -19.234 -1.355 1.00 65.56 153 LYS A C 1
ATOM 1242 O O . LYS A 1 153 ? -29.365 -19.465 -2.245 1.00 65.56 153 LYS A O 1
ATOM 1247 N N . TYR A 1 154 ? -29.865 -19.198 -0.059 1.00 63.75 154 TYR A N 1
ATOM 1248 C CA . TYR A 1 154 ? -28.546 -19.569 0.466 1.00 63.75 154 TYR A CA 1
ATOM 1249 C C . TYR A 1 154 ? -28.255 -21.065 0.235 1.00 63.75 154 TYR A C 1
ATOM 1251 O O . TYR A 1 154 ? -29.172 -21.876 0.071 1.00 63.75 154 TYR A O 1
ATOM 1259 N N . GLY A 1 155 ? -26.976 -21.431 0.243 1.00 62.59 155 GLY A N 1
ATOM 1260 C CA . GLY A 1 155 ? -26.469 -22.785 0.039 1.00 62.59 155 GLY A CA 1
ATOM 1261 C C . GLY A 1 155 ? -26.426 -23.219 -1.428 1.00 62.59 155 GLY A C 1
ATOM 1262 O O . GLY A 1 155 ? -26.570 -24.413 -1.712 1.00 62.59 155 GLY A O 1
ATOM 1263 N N . LYS A 1 156 ? -26.289 -22.279 -2.371 1.00 69.81 156 LYS A N 1
ATOM 1264 C CA . LYS A 1 156 ? -26.197 -22.575 -3.812 1.00 69.81 156 LYS A CA 1
ATOM 1265 C C . LYS A 1 156 ? -24.741 -22.509 -4.263 1.00 69.81 156 LYS A C 1
ATOM 1267 O O . LYS A 1 156 ? -23.989 -21.651 -3.822 1.00 69.81 156 LYS A O 1
ATOM 1272 N N . ALA A 1 157 ? -24.334 -23.443 -5.121 1.00 51.41 157 ALA A N 1
ATOM 1273 C CA . ALA A 1 157 ? -22.958 -23.479 -5.605 1.00 51.41 157 ALA A CA 1
ATOM 1274 C C . ALA A 1 157 ? -22.651 -22.226 -6.441 1.00 51.41 157 ALA A C 1
ATOM 1276 O O . ALA A 1 157 ? -23.501 -21.776 -7.211 1.00 51.41 157 ALA A O 1
ATOM 1277 N N . ALA A 1 158 ? -21.447 -21.682 -6.262 1.00 64.94 158 ALA A N 1
ATOM 1278 C CA . ALA A 1 158 ? -20.921 -20.593 -7.076 1.00 64.94 158 ALA A CA 1
ATOM 1279 C C . ALA A 1 158 ? -20.794 -21.012 -8.549 1.00 64.94 158 ALA A C 1
ATOM 1281 O O . ALA A 1 158 ? -20.581 -22.194 -8.832 1.00 64.94 158 ALA A O 1
ATOM 1282 N N . GLY A 1 159 ? -20.941 -20.055 -9.470 1.00 63.53 159 GLY A N 1
ATOM 1283 C CA . GLY A 1 159 ? -20.761 -20.290 -10.907 1.00 63.53 159 GLY A CA 1
ATOM 1284 C C . GLY A 1 159 ? -19.293 -20.516 -11.289 1.00 63.53 159 GLY A C 1
ATOM 1285 O O . GLY A 1 159 ? -18.415 -20.544 -10.428 1.00 63.53 159 GLY A O 1
ATOM 1286 N N . ILE A 1 160 ? -18.993 -20.653 -12.588 1.00 64.38 160 ILE A N 1
ATOM 1287 C CA . ILE A 1 160 ? -17.609 -20.751 -13.104 1.00 64.38 160 ILE A CA 1
ATOM 1288 C C . ILE A 1 160 ? -16.739 -19.525 -12.779 1.00 64.38 160 ILE A C 1
ATOM 1290 O O . ILE A 1 160 ? -15.511 -19.611 -12.769 1.00 64.38 160 ILE A O 1
ATOM 1294 N N . ASP A 1 161 ? -17.378 -18.395 -12.476 1.00 54.75 161 ASP A N 1
ATOM 1295 C CA . ASP A 1 161 ? -16.762 -17.174 -11.952 1.00 54.75 161 ASP A CA 1
ATOM 1296 C C . ASP A 1 161 ? -16.350 -17.282 -10.471 1.00 54.75 161 ASP A C 1
ATOM 1298 O O . ASP A 1 161 ? -15.641 -16.417 -9.957 1.00 54.75 161 ASP A O 1
ATOM 1302 N N . ASN A 1 162 ? -16.752 -18.363 -9.800 1.00 57.25 162 ASN A N 1
ATOM 1303 C CA . ASN A 1 162 ? -16.523 -18.665 -8.393 1.00 57.25 162 ASN A CA 1
ATOM 1304 C C . ASN A 1 162 ? -17.122 -17.626 -7.427 1.00 57.25 162 ASN A C 1
ATOM 1306 O O . ASN A 1 162 ? -16.715 -17.540 -6.267 1.00 57.25 162 ASN A O 1
ATOM 1310 N N . ILE A 1 163 ? -18.113 -16.859 -7.891 1.00 68.19 163 ILE A N 1
ATOM 1311 C CA . ILE A 1 163 ? -18.873 -15.923 -7.067 1.00 68.19 163 ILE A CA 1
ATOM 1312 C C . ILE A 1 163 ? -20.134 -16.646 -6.590 1.00 68.19 163 ILE A C 1
ATOM 1314 O O . ILE A 1 163 ? -21.003 -17.026 -7.376 1.00 68.19 163 ILE A O 1
ATOM 1318 N N . SER A 1 164 ? -20.231 -16.898 -5.285 1.00 72.25 164 SER A N 1
ATOM 1319 C CA . SER A 1 164 ? -21.370 -17.630 -4.729 1.00 72.25 164 SER A CA 1
ATOM 1320 C C . SER A 1 164 ? -22.604 -16.738 -4.557 1.00 72.25 164 SER A C 1
ATOM 1322 O O . SER A 1 164 ? -22.496 -15.513 -4.469 1.00 72.25 164 SER A O 1
ATOM 1324 N N . CYS A 1 165 ? -23.796 -17.340 -4.482 1.00 63.09 165 CYS A N 1
ATOM 1325 C CA . CYS A 1 165 ? -25.023 -16.599 -4.161 1.00 63.09 165 CYS A CA 1
ATOM 1326 C C . CYS A 1 165 ? -24.900 -15.909 -2.796 1.00 63.09 165 CYS A C 1
ATOM 1328 O O . CYS A 1 165 ? -25.399 -14.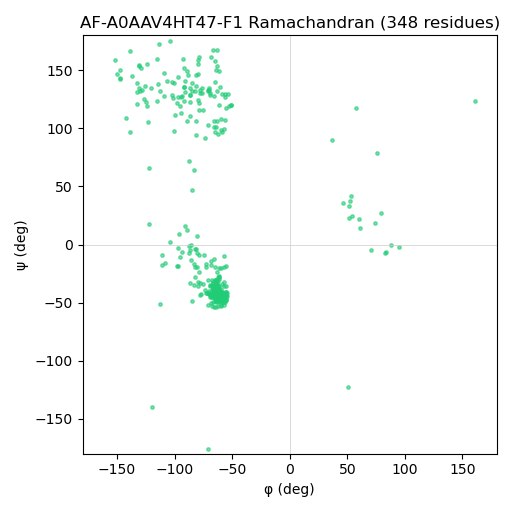806 -2.614 1.00 63.09 165 CYS A O 1
ATOM 1330 N N . GLU A 1 166 ? -24.187 -16.538 -1.862 1.00 68.31 166 GLU A N 1
ATOM 1331 C CA . GLU A 1 166 ? -23.835 -15.976 -0.561 1.00 68.31 166 GLU A CA 1
ATOM 1332 C C . GLU A 1 166 ? -22.869 -14.814 -0.719 1.00 68.31 166 GLU A C 1
ATOM 1334 O O . GLU A 1 166 ? -23.003 -13.868 0.022 1.00 68.31 166 GLU A O 1
ATOM 1339 N N . MET A 1 167 ? -21.942 -14.829 -1.678 1.00 62.62 167 MET A N 1
ATOM 1340 C CA . MET A 1 167 ? -21.009 -13.727 -1.923 1.00 62.62 167 MET A CA 1
ATOM 1341 C C . MET A 1 167 ? -21.701 -12.522 -2.580 1.00 62.62 167 MET A C 1
ATOM 1343 O O . MET A 1 167 ? -21.443 -11.385 -2.202 1.00 62.62 167 MET A O 1
ATOM 1347 N N . LEU A 1 168 ? -22.626 -12.756 -3.517 1.00 67.00 168 LEU A N 1
ATOM 1348 C CA . LEU A 1 168 ? -23.452 -11.705 -4.130 1.00 67.00 168 LEU A CA 1
ATOM 1349 C C . LEU A 1 168 ? -24.447 -11.110 -3.139 1.00 67.00 168 LEU A C 1
ATOM 1351 O O . LEU A 1 168 ? -24.596 -9.890 -3.072 1.00 67.00 168 LEU A O 1
ATOM 1355 N N . LYS A 1 169 ? -25.099 -11.968 -2.347 1.00 62.19 169 LYS A N 1
ATOM 1356 C CA . LYS A 1 169 ? -25.912 -11.518 -1.225 1.00 62.19 169 LYS A CA 1
ATOM 1357 C C . LYS A 1 169 ? -25.049 -10.806 -0.200 1.00 62.19 169 LYS A C 1
ATOM 1359 O O . LYS A 1 169 ? -25.384 -9.681 0.123 1.00 62.19 169 LYS A O 1
ATOM 1364 N N . ALA A 1 170 ? -23.879 -11.339 0.154 1.00 58.44 170 ALA A N 1
ATOM 1365 C CA . ALA A 1 170 ? -22.935 -10.749 1.097 1.00 58.44 170 ALA A CA 1
ATOM 1366 C C . ALA A 1 170 ? -22.262 -9.474 0.616 1.00 58.44 170 ALA A C 1
ATOM 1368 O O . ALA A 1 170 ? -21.725 -8.767 1.445 1.00 58.44 170 ALA A O 1
ATOM 1369 N N . LEU A 1 171 ? -22.305 -9.098 -0.658 1.00 58.16 171 LEU A N 1
ATOM 1370 C CA . LEU A 1 171 ? -21.953 -7.727 -1.040 1.00 58.16 171 LEU A CA 1
ATOM 1371 C C . LEU A 1 171 ? -23.031 -6.729 -0.582 1.00 58.16 171 LEU A C 1
ATOM 1373 O O . LEU A 1 171 ? -22.708 -5.596 -0.237 1.00 58.16 171 LEU A O 1
ATOM 1377 N N . GLY A 1 172 ? -24.294 -7.159 -0.509 1.00 57.88 172 GLY A N 1
ATOM 1378 C CA . GLY A 1 172 ? -25.348 -6.475 0.245 1.00 57.88 172 GLY A CA 1
ATOM 1379 C C . GLY A 1 172 ? -25.302 -6.769 1.754 1.00 57.88 172 GLY A C 1
ATOM 1380 O O . GLY A 1 172 ? -25.545 -5.869 2.552 1.00 57.88 172 GLY A O 1
ATOM 1381 N N . ASP A 1 173 ? -24.941 -7.992 2.161 1.00 59.50 173 ASP A N 1
ATOM 1382 C CA . ASP A 1 173 ? -24.932 -8.448 3.556 1.00 59.50 173 ASP A CA 1
ATOM 1383 C C . ASP A 1 173 ? -23.698 -8.044 4.343 1.00 59.50 173 ASP A C 1
ATOM 1385 O O . ASP A 1 173 ? -23.791 -7.958 5.555 1.00 59.50 173 ASP A O 1
ATOM 1389 N N . PHE A 1 174 ? -22.586 -7.678 3.709 1.00 63.94 174 PHE A N 1
ATOM 1390 C CA . PHE A 1 174 ? -21.482 -6.999 4.384 1.00 63.94 174 PHE A CA 1
ATOM 1391 C C . PHE A 1 174 ? -21.978 -5.676 4.943 1.00 63.94 174 PHE A C 1
ATOM 1393 O O . PHE A 1 174 ? -21.621 -5.306 6.051 1.00 63.94 174 PHE A O 1
ATOM 1400 N N . GLU A 1 175 ? -22.846 -4.971 4.221 1.00 72.38 175 GLU A N 1
ATOM 1401 C CA . GLU A 1 175 ? -23.472 -3.796 4.803 1.00 72.38 175 GLU A CA 1
ATOM 1402 C C . GLU A 1 175 ? -24.413 -4.193 5.945 1.00 72.38 175 GLU A C 1
ATOM 1404 O O . GLU A 1 175 ? -24.338 -3.597 7.012 1.00 72.38 175 GLU A O 1
ATOM 1409 N N . TYR A 1 176 ? -25.223 -5.248 5.803 1.00 77.19 176 TYR A N 1
ATOM 1410 C CA . TYR A 1 176 ? -26.094 -5.710 6.895 1.00 77.19 176 TYR A CA 1
ATOM 1411 C C . TYR A 1 176 ? -25.331 -6.177 8.148 1.00 77.19 176 TYR A C 1
ATOM 1413 O O . TYR A 1 176 ? -25.764 -5.867 9.250 1.00 77.19 176 TYR A O 1
ATOM 1421 N N . ILE A 1 177 ? -24.194 -6.864 8.007 1.00 83.88 177 ILE A N 1
ATOM 1422 C CA . ILE A 1 177 ? -23.330 -7.297 9.115 1.00 83.88 177 ILE A CA 1
ATOM 1423 C C . ILE A 1 177 ? -22.798 -6.077 9.865 1.00 83.88 177 ILE A C 1
ATOM 1425 O O . ILE A 1 177 ? -22.824 -6.048 11.091 1.00 83.88 177 ILE A O 1
ATOM 1429 N N . PHE A 1 178 ? -22.329 -5.063 9.136 1.00 87.88 178 PHE A N 1
ATOM 1430 C CA . PHE A 1 178 ? -21.735 -3.878 9.746 1.00 87.88 178 PHE A CA 1
ATOM 1431 C C . PHE A 1 178 ? -22.781 -2.897 10.289 1.00 87.88 178 PHE A C 1
ATOM 1433 O O . PHE A 1 178 ? -22.491 -2.200 11.254 1.00 87.88 178 PHE A O 1
ATOM 1440 N N . ARG A 1 179 ? -24.022 -2.919 9.787 1.00 86.75 179 ARG A N 1
ATOM 1441 C CA . ARG A 1 179 ? -25.136 -2.166 10.390 1.00 86.75 179 ARG A CA 1
ATOM 1442 C C . ARG A 1 179 ? -25.443 -2.592 11.824 1.00 86.75 179 ARG A C 1
ATOM 1444 O O . ARG A 1 179 ? -25.903 -1.782 12.618 1.00 86.75 179 ARG A O 1
ATOM 1451 N N . GLU A 1 180 ? -25.150 -3.839 12.188 1.00 88.38 180 GLU A N 1
ATOM 1452 C CA . GLU A 1 180 ? -25.330 -4.333 13.562 1.00 88.38 180 GLU A CA 1
ATOM 1453 C C . GLU A 1 180 ? -24.360 -3.683 14.556 1.00 88.38 180 GLU A C 1
ATOM 1455 O O . GLU A 1 180 ? -24.595 -3.732 15.763 1.00 88.38 180 GLU A O 1
ATOM 1460 N N . ILE A 1 181 ? -23.276 -3.076 14.063 1.00 91.75 181 ILE A N 1
ATOM 1461 C CA . ILE A 1 181 ? -22.326 -2.346 14.896 1.00 91.75 181 ILE A CA 1
ATOM 1462 C C . ILE A 1 181 ? -22.465 -0.826 14.785 1.00 91.75 181 ILE A C 1
ATOM 1464 O O . ILE A 1 181 ? -21.700 -0.140 15.448 1.00 91.75 181 ILE A O 1
ATOM 1468 N N . ASP A 1 182 ? -23.417 -0.272 14.023 1.00 88.62 182 ASP A N 1
ATOM 1469 C CA . ASP A 1 182 ? -23.543 1.189 13.827 1.00 88.62 182 ASP A CA 1
ATOM 1470 C C . ASP A 1 182 ? -23.643 1.954 15.163 1.00 88.62 182 ASP A C 1
ATOM 1472 O O . ASP A 1 182 ? -22.976 2.974 15.366 1.00 88.62 182 ASP A O 1
ATOM 1476 N N . ASP A 1 183 ? -24.410 1.406 16.110 1.00 88.19 183 ASP A N 1
ATOM 1477 C CA . ASP A 1 183 ? -24.630 1.989 17.439 1.00 88.19 183 ASP A CA 1
ATOM 1478 C C . ASP A 1 183 ? -23.555 1.596 18.471 1.00 88.19 183 ASP A C 1
ATOM 1480 O O . ASP A 1 183 ? -23.561 2.084 19.606 1.00 88.19 183 ASP A O 1
ATOM 1484 N N . VAL A 1 184 ? -22.615 0.716 18.110 1.00 92.69 184 VAL A N 1
ATOM 1485 C CA . VAL A 1 184 ? -21.556 0.270 19.023 1.00 92.69 184 VAL A CA 1
ATOM 1486 C C . VAL A 1 184 ? -20.466 1.346 19.116 1.00 92.69 184 VAL A C 1
ATOM 1488 O O . VAL A 1 184 ? -19.971 1.811 18.079 1.00 92.69 184 VAL A O 1
ATOM 1491 N N . PRO A 1 185 ? -20.043 1.740 20.334 1.00 92.81 185 PRO A N 1
ATOM 1492 C CA . PRO A 1 185 ? -19.004 2.748 20.516 1.00 92.81 185 PRO A CA 1
ATOM 1493 C C . PRO A 1 185 ? -17.691 2.392 19.806 1.00 92.81 185 PRO A C 1
ATOM 1495 O O . PRO A 1 185 ? -17.124 1.321 20.009 1.00 92.81 185 PRO A O 1
ATOM 1498 N N . GLY A 1 186 ? -17.205 3.322 18.990 1.00 93.06 186 GLY A N 1
ATOM 1499 C CA . GLY A 1 186 ? -15.891 3.310 18.358 1.00 93.06 186 GLY A CA 1
ATOM 1500 C C . GLY A 1 186 ? -15.071 4.527 18.770 1.00 93.06 186 GLY A C 1
ATOM 1501 O O . GLY A 1 186 ? -15.090 4.945 19.926 1.00 93.06 186 GLY A O 1
ATOM 1502 N N . LEU A 1 187 ? -14.348 5.116 17.817 1.00 93.00 187 LEU A N 1
ATOM 1503 C CA . LEU A 1 187 ? -13.620 6.371 18.006 1.00 93.00 187 LEU A CA 1
ATOM 1504 C C . LEU A 1 187 ? -14.521 7.578 17.746 1.00 93.00 187 LEU A C 1
ATOM 1506 O O . LEU A 1 187 ? -15.196 7.652 16.718 1.00 93.00 187 LEU A O 1
ATOM 1510 N N . LYS A 1 188 ? -14.465 8.579 18.628 1.00 91.50 188 LYS A N 1
ATOM 1511 C CA . LYS A 1 188 ? -15.167 9.850 18.418 1.00 91.50 188 LYS A CA 1
ATOM 1512 C C . LYS A 1 188 ? -14.314 10.815 17.601 1.00 91.50 188 LYS A C 1
ATOM 1514 O O . LYS A 1 188 ? -13.331 11.362 18.095 1.00 91.50 188 LYS A O 1
ATOM 1519 N N . VAL A 1 189 ? -14.719 11.081 16.361 1.00 89.25 189 VAL A N 1
ATOM 1520 C CA . VAL A 1 189 ? -14.030 12.009 15.451 1.00 89.25 189 VAL A CA 1
ATOM 1521 C C . VAL A 1 189 ? -15.015 13.070 14.977 1.00 89.25 189 VAL A C 1
ATOM 1523 O O . VAL A 1 189 ? -16.022 12.755 14.352 1.00 89.25 189 VAL A O 1
ATOM 1526 N N . ASN A 1 190 ? -14.743 14.344 15.278 1.00 89.00 190 ASN A N 1
ATOM 1527 C CA . ASN A 1 190 ? -15.594 15.486 14.900 1.00 89.00 190 ASN A CA 1
ATOM 1528 C C . ASN A 1 190 ? -17.083 15.326 15.284 1.00 89.00 190 ASN A C 1
ATOM 1530 O O . ASN A 1 190 ? -17.967 15.797 14.576 1.00 89.00 190 ASN A O 1
ATOM 1534 N N . GLY A 1 191 ? -17.363 14.647 16.402 1.00 86.12 191 GLY A N 1
ATOM 1535 C CA . GLY A 1 191 ? -18.726 14.367 16.871 1.00 86.12 191 GLY A CA 1
ATOM 1536 C C . GLY A 1 191 ? -19.393 13.140 16.236 1.00 86.12 191 GLY A C 1
ATOM 1537 O O . GLY A 1 191 ? -20.463 12.751 16.693 1.00 86.12 191 GLY A O 1
ATOM 1538 N N . GLY A 1 192 ? -18.766 12.507 15.241 1.00 88.69 192 GLY A N 1
ATOM 1539 C CA . GLY A 1 192 ? -19.193 11.230 14.671 1.00 88.69 192 GLY A CA 1
ATOM 1540 C C . GLY A 1 192 ? -18.533 10.032 15.357 1.00 88.69 192 GLY A C 1
ATOM 1541 O O . GLY A 1 192 ? -17.419 10.139 15.875 1.00 88.69 192 GLY A O 1
ATOM 1542 N N . ASN A 1 193 ? -19.225 8.893 15.351 1.00 91.81 193 ASN A N 1
ATOM 1543 C CA . ASN A 1 193 ? -18.698 7.606 15.797 1.00 91.81 193 ASN A CA 1
ATOM 1544 C C . ASN A 1 193 ? -18.085 6.862 14.603 1.00 91.81 193 ASN A C 1
ATOM 1546 O O . ASN A 1 193 ? -18.770 6.641 13.608 1.00 91.81 193 ASN A O 1
ATOM 1550 N N . ILE A 1 194 ? -16.813 6.481 14.693 1.00 94.50 194 ILE A N 1
ATOM 1551 C CA . ILE A 1 194 ? -16.125 5.687 13.671 1.00 94.50 194 ILE A CA 1
ATOM 1552 C C . ILE A 1 194 ? -15.591 4.425 14.335 1.00 94.50 194 ILE A C 1
ATOM 1554 O O . ILE A 1 194 ? -14.599 4.471 15.061 1.00 94.50 194 ILE A O 1
ATOM 1558 N N . ASN A 1 195 ? -16.235 3.292 14.074 1.00 95.31 195 ASN A N 1
ATOM 1559 C CA . ASN A 1 195 ? -15.836 1.998 14.627 1.00 95.31 195 ASN A CA 1
ATOM 1560 C C . ASN A 1 195 ? -15.273 1.026 13.582 1.00 95.31 195 ASN A C 1
ATOM 1562 O O . ASN A 1 195 ? -14.727 -0.011 13.956 1.00 95.31 195 ASN A O 1
ATOM 1566 N N . ASN A 1 196 ? -15.362 1.348 12.287 1.00 93.69 196 ASN A N 1
ATOM 1567 C CA . ASN A 1 196 ? -14.806 0.516 11.229 1.00 93.69 196 ASN A CA 1
ATOM 1568 C C . ASN A 1 196 ? -14.297 1.322 10.022 1.00 93.69 196 ASN A C 1
ATOM 1570 O O . ASN A 1 196 ? -14.814 2.393 9.713 1.00 93.69 196 ASN A O 1
ATOM 1574 N N . LEU A 1 197 ? -13.284 0.783 9.337 1.00 91.56 197 LEU A N 1
ATOM 1575 C CA . LEU A 1 197 ? -12.804 1.214 8.020 1.00 91.56 197 LEU A CA 1
ATOM 1576 C C . LEU A 1 197 ? -12.703 -0.022 7.125 1.00 91.56 197 LEU A C 1
ATOM 1578 O O . LEU A 1 197 ? -12.138 -1.031 7.545 1.00 91.56 197 LEU A O 1
ATOM 1582 N N . ARG A 1 198 ? -13.235 0.045 5.903 1.00 89.12 198 ARG A N 1
ATOM 1583 C CA . ARG A 1 198 ? -13.392 -1.123 5.023 1.00 89.12 198 ARG A CA 1
ATOM 1584 C C . ARG A 1 198 ? -12.787 -0.856 3.646 1.00 89.12 198 ARG A C 1
ATOM 1586 O O . ARG A 1 198 ? -13.051 0.188 3.050 1.00 89.12 198 ARG A O 1
ATOM 1593 N N . TYR A 1 199 ? -12.003 -1.802 3.136 1.00 82.94 199 TYR A N 1
ATOM 1594 C CA . TYR A 1 199 ? -11.506 -1.828 1.762 1.00 82.94 199 TYR A CA 1
ATOM 1595 C C . TYR A 1 199 ? -11.503 -3.269 1.241 1.00 82.94 199 TYR A C 1
ATOM 1597 O O . TYR A 1 199 ? -10.674 -4.074 1.651 1.00 82.94 199 TYR A O 1
ATOM 1605 N N . ALA A 1 200 ? -12.411 -3.591 0.314 1.00 81.50 200 ALA A N 1
ATOM 1606 C CA . ALA A 1 200 ? -12.647 -4.971 -0.124 1.00 81.50 200 ALA A CA 1
ATOM 1607 C C . ALA A 1 200 ? -12.853 -5.915 1.085 1.00 81.50 200 ALA A C 1
ATOM 1609 O O . ALA A 1 200 ? -13.753 -5.667 1.885 1.00 81.50 200 ALA A O 1
ATOM 1610 N N . ASP A 1 201 ? -12.044 -6.969 1.221 1.00 80.12 201 ASP A N 1
ATOM 1611 C CA . ASP A 1 201 ? -12.050 -7.889 2.364 1.00 80.12 201 ASP A CA 1
ATOM 1612 C C . ASP A 1 201 ? -11.233 -7.389 3.571 1.00 80.12 201 ASP A C 1
ATOM 1614 O O . ASP A 1 201 ? -11.432 -7.865 4.691 1.00 80.12 201 ASP A O 1
ATOM 1618 N N . ASP A 1 202 ? -10.350 -6.405 3.378 1.00 86.38 202 ASP A N 1
ATOM 1619 C CA . ASP A 1 202 ? -9.569 -5.807 4.457 1.00 86.38 202 ASP A CA 1
ATOM 1620 C C . ASP A 1 202 ? -10.454 -4.862 5.285 1.00 86.38 202 ASP A C 1
ATOM 1622 O O . ASP A 1 202 ? -10.935 -3.830 4.812 1.00 86.38 202 ASP A O 1
ATOM 1626 N N . THR A 1 203 ? -10.659 -5.204 6.559 1.00 90.75 203 THR A N 1
ATOM 1627 C CA . THR A 1 203 ? -11.430 -4.386 7.503 1.00 90.75 203 THR A CA 1
ATOM 1628 C C . THR A 1 203 ? -10.627 -4.069 8.758 1.00 90.75 203 THR A C 1
ATOM 1630 O O . THR A 1 203 ? -9.991 -4.943 9.346 1.00 90.75 203 THR A O 1
ATOM 1633 N N . VAL A 1 204 ? -10.702 -2.814 9.198 1.00 94.50 204 VAL A N 1
ATOM 1634 C CA . VAL A 1 204 ? -10.158 -2.326 10.467 1.00 94.50 204 VAL A CA 1
ATOM 1635 C C . VAL A 1 204 ? -11.319 -2.020 11.400 1.00 94.50 204 VAL A C 1
ATOM 1637 O O . VAL A 1 204 ? -12.210 -1.269 11.021 1.00 94.50 204 VAL A O 1
ATOM 1640 N N . LEU A 1 205 ? -11.292 -2.570 12.613 1.00 95.75 205 LEU A N 1
ATOM 1641 C CA . LEU A 1 205 ? -12.210 -2.213 13.697 1.00 95.75 205 LEU A CA 1
ATOM 1642 C C . LEU A 1 205 ? -11.492 -1.292 14.688 1.00 95.75 205 LEU A C 1
ATOM 1644 O O . LEU A 1 205 ? -10.312 -1.488 14.979 1.00 95.75 205 LEU A O 1
ATOM 1648 N N . LEU A 1 206 ? -12.195 -0.278 15.183 1.00 95.75 206 LEU A N 1
ATOM 1649 C CA . LEU A 1 206 ? -11.642 0.817 15.975 1.00 95.75 206 LEU A CA 1
ATOM 1650 C C . LEU A 1 206 ? -12.503 1.053 17.216 1.00 95.75 206 LEU A C 1
ATOM 1652 O O . LEU A 1 206 ? -13.717 1.194 17.106 1.00 95.75 206 LEU A O 1
ATOM 1656 N N . ALA A 1 207 ? -11.875 1.146 18.386 1.00 95.31 207 ALA A N 1
ATOM 1657 C CA . ALA A 1 207 ? -12.556 1.488 19.631 1.00 95.31 207 ALA A CA 1
ATOM 1658 C C . ALA A 1 207 ? -11.610 2.182 20.620 1.00 95.31 207 ALA A C 1
ATOM 1660 O O . ALA A 1 207 ? -10.390 2.045 20.523 1.00 95.31 207 ALA A O 1
ATOM 1661 N N . GLU A 1 208 ? -12.178 2.915 21.583 1.00 92.88 208 GLU A N 1
ATOM 1662 C CA . GLU A 1 208 ? -11.421 3.590 22.650 1.00 92.88 208 GLU A CA 1
ATOM 1663 C C . GLU A 1 208 ? -11.031 2.645 23.802 1.00 92.88 208 GLU A C 1
ATOM 1665 O O . GLU A 1 208 ? -10.104 2.947 24.556 1.00 92.88 208 GLU A O 1
ATOM 1670 N N . SER A 1 209 ? -11.704 1.496 23.936 1.00 92.56 209 SER A N 1
ATOM 1671 C CA . SER A 1 209 ? -11.441 0.507 24.983 1.00 92.56 209 SER A CA 1
ATOM 1672 C C . SER A 1 209 ? -11.300 -0.913 24.427 1.00 92.56 209 SER A C 1
ATOM 1674 O O . SER A 1 209 ? -11.865 -1.262 23.390 1.00 92.56 209 SER A O 1
ATOM 1676 N N . GLU A 1 210 ? -10.553 -1.760 25.141 1.00 94.50 210 GLU A N 1
ATOM 1677 C CA . GLU A 1 210 ? -10.409 -3.183 24.803 1.00 94.50 210 GLU A CA 1
ATOM 1678 C C . GLU A 1 210 ? -11.754 -3.920 24.844 1.00 94.50 210 GLU A C 1
ATOM 1680 O O . GLU A 1 210 ? -12.006 -4.788 24.012 1.00 94.50 210 GLU A O 1
ATOM 1685 N N . ASN A 1 211 ? -12.633 -3.547 25.780 1.00 94.69 211 ASN A N 1
ATOM 1686 C CA . ASN A 1 211 ? -13.953 -4.152 25.920 1.00 94.69 211 ASN A CA 1
ATOM 1687 C C . ASN A 1 211 ? -14.853 -3.831 24.721 1.00 94.69 211 ASN A C 1
ATOM 1689 O O . ASN A 1 211 ? -15.497 -4.726 24.182 1.00 94.69 211 ASN A O 1
ATOM 1693 N N . ASP A 1 212 ? -14.860 -2.574 24.277 1.00 95.12 212 ASP A N 1
ATOM 1694 C CA . ASP A 1 212 ? -15.643 -2.159 23.111 1.00 95.12 212 ASP A CA 1
ATOM 1695 C C . ASP A 1 212 ? -15.092 -2.798 21.832 1.00 95.12 212 ASP A C 1
ATOM 1697 O O . ASP A 1 212 ? -15.861 -3.298 21.013 1.00 95.12 212 ASP A O 1
ATOM 1701 N N . LEU A 1 213 ? -13.762 -2.892 21.700 1.00 95.94 213 LEU A N 1
ATOM 1702 C CA . LEU A 1 213 ? -13.135 -3.607 20.588 1.00 95.94 213 LEU A CA 1
ATOM 1703 C C . LEU A 1 213 ? -13.508 -5.096 20.586 1.00 95.94 213 LEU A C 1
ATOM 1705 O O . LEU A 1 213 ? -13.838 -5.642 19.535 1.00 95.94 213 LEU A O 1
ATOM 1709 N N . GLN A 1 214 ? -13.483 -5.756 21.748 1.00 96.94 214 GLN A N 1
ATOM 1710 C CA . GLN A 1 214 ? -13.911 -7.148 21.871 1.00 96.94 214 GLN A CA 1
ATOM 1711 C C . GLN A 1 214 ? -15.389 -7.307 21.500 1.00 96.94 214 GLN A C 1
ATOM 1713 O O . GLN A 1 214 ? -15.726 -8.266 20.814 1.00 96.94 214 GLN A O 1
ATOM 1718 N N . ASN A 1 215 ? -16.254 -6.373 21.906 1.00 95.69 215 ASN A N 1
ATOM 1719 C CA . ASN A 1 215 ? -17.673 -6.393 21.560 1.00 95.69 215 ASN A CA 1
ATOM 1720 C C . ASN A 1 215 ? -17.892 -6.268 20.042 1.00 95.69 215 ASN A C 1
ATOM 1722 O O . ASN A 1 215 ? -18.596 -7.088 19.457 1.00 95.69 215 ASN A O 1
ATOM 1726 N N . LEU A 1 216 ? -17.221 -5.311 19.386 1.00 96.19 216 LEU A N 1
ATOM 1727 C CA . LEU A 1 216 ? -17.247 -5.158 17.925 1.00 96.19 216 LEU A CA 1
ATOM 1728 C C . LEU A 1 216 ? -16.825 -6.450 17.216 1.00 96.19 216 LEU A C 1
ATOM 1730 O O . LEU A 1 216 ? -17.495 -6.908 16.294 1.00 96.19 216 LEU A O 1
ATOM 1734 N N . VAL A 1 217 ? -15.718 -7.049 17.662 1.00 95.88 217 VAL A N 1
ATOM 1735 C CA . VAL A 1 217 ? -15.193 -8.293 17.090 1.00 95.88 217 VAL A CA 1
ATOM 1736 C C . VAL A 1 217 ? -16.184 -9.442 17.256 1.00 95.88 217 VAL A C 1
ATOM 1738 O O . VAL A 1 217 ? -16.427 -10.156 16.287 1.00 95.88 217 VAL A O 1
ATOM 1741 N N . THR A 1 218 ? -16.776 -9.600 18.442 1.00 95.19 218 THR A N 1
ATOM 1742 C CA . THR A 1 218 ? -17.765 -10.649 18.719 1.00 95.19 218 THR A CA 1
ATOM 1743 C C . THR A 1 218 ? -19.002 -10.497 17.833 1.00 95.19 218 THR A C 1
ATOM 1745 O O . THR A 1 218 ? -19.393 -11.458 17.179 1.00 95.19 218 THR A O 1
ATOM 1748 N N . ILE A 1 219 ? -19.575 -9.290 17.733 1.00 94.00 219 ILE A N 1
ATOM 1749 C CA . ILE A 1 219 ? -20.774 -9.047 16.912 1.00 94.00 219 ILE A CA 1
ATOM 1750 C C . ILE A 1 219 ? -20.489 -9.341 15.438 1.00 94.00 219 ILE A C 1
ATOM 1752 O O . ILE A 1 219 ? -21.252 -10.062 14.793 1.00 94.00 219 ILE A O 1
ATOM 1756 N N . ILE A 1 220 ? -19.381 -8.819 14.897 1.00 92.62 220 ILE A N 1
ATOM 1757 C CA . ILE A 1 220 ? -19.033 -9.062 13.493 1.00 92.62 220 ILE A CA 1
ATOM 1758 C C . ILE A 1 220 ? -18.771 -10.546 13.257 1.00 92.62 220 ILE A C 1
ATOM 1760 O O . ILE A 1 220 ? -19.175 -11.057 12.217 1.00 92.62 220 ILE A O 1
ATOM 1764 N N . GLU A 1 221 ? -18.126 -11.254 14.183 1.00 91.44 221 GLU A N 1
ATOM 1765 C CA . GLU A 1 221 ? -17.886 -12.691 14.051 1.00 91.44 221 GLU A CA 1
ATOM 1766 C C . GLU A 1 221 ? -19.198 -13.487 13.999 1.00 91.44 221 GLU A C 1
ATOM 1768 O O . GLU A 1 221 ? -19.420 -14.230 13.040 1.00 91.44 221 GLU A O 1
ATOM 1773 N N . GLU A 1 222 ? -20.085 -13.284 14.976 1.00 90.00 222 GLU A N 1
ATOM 1774 C CA . GLU A 1 222 ? -21.376 -13.974 15.073 1.00 90.00 222 GLU A CA 1
ATOM 1775 C C . GLU A 1 222 ? -22.256 -13.709 13.848 1.00 90.00 222 GLU A C 1
ATOM 1777 O O . GLU A 1 222 ? -22.875 -14.622 13.297 1.00 90.00 222 GLU A O 1
ATOM 1782 N N . LYS A 1 223 ? -22.306 -12.453 13.390 1.00 87.81 223 LYS A N 1
ATOM 1783 C CA . LYS A 1 223 ? -23.099 -12.067 12.219 1.00 87.81 223 LYS A CA 1
ATOM 1784 C C . LYS A 1 223 ? -22.478 -12.583 10.932 1.00 87.81 223 LYS A C 1
ATOM 1786 O O . LYS A 1 223 ? -23.199 -13.121 10.101 1.00 87.81 223 LYS A O 1
ATOM 1791 N N . SER A 1 224 ? -21.157 -12.501 10.783 1.00 84.75 224 SER A N 1
ATOM 1792 C CA . SER A 1 224 ? -20.451 -13.066 9.626 1.00 84.75 224 SER A CA 1
ATOM 1793 C C . SER A 1 224 ? -20.744 -14.557 9.469 1.00 84.75 224 SER A C 1
ATOM 1795 O O . SER A 1 224 ? -21.025 -15.011 8.360 1.00 84.75 224 SER A O 1
ATOM 1797 N N . GLU A 1 225 ? -20.760 -15.310 10.572 1.00 83.50 225 GLU A N 1
ATOM 1798 C CA . GLU A 1 225 ? -21.030 -16.749 10.549 1.00 83.50 225 GLU A CA 1
ATOM 1799 C C . GLU A 1 225 ? -22.446 -17.080 10.050 1.00 83.50 225 GLU A C 1
ATOM 1801 O O . GLU A 1 225 ? -22.613 -18.031 9.284 1.00 83.50 225 GLU A O 1
ATOM 1806 N N . GLN A 1 226 ? -23.450 -16.256 10.378 1.00 79.75 226 GLN A N 1
ATOM 1807 C CA . GLN A 1 226 ? -24.824 -16.410 9.868 1.00 79.75 226 GLN A CA 1
ATOM 1808 C C . GLN A 1 226 ? -24.906 -16.293 8.339 1.00 79.75 226 GLN A C 1
ATOM 1810 O O . GLN A 1 226 ? -25.749 -16.941 7.718 1.00 79.75 226 GLN A O 1
ATOM 1815 N N . TYR A 1 227 ? -24.006 -15.515 7.734 1.00 73.94 227 TYR A N 1
ATOM 1816 C CA . TYR A 1 227 ? -23.883 -15.360 6.281 1.00 73.94 227 TYR A CA 1
ATOM 1817 C C . TYR A 1 227 ? -22.815 -16.282 5.664 1.00 73.94 227 TYR A C 1
ATOM 1819 O O . TYR A 1 227 ? -22.499 -16.168 4.481 1.00 73.94 227 TYR A O 1
ATOM 1827 N N . GLY A 1 228 ? -22.258 -17.223 6.436 1.00 75.44 228 GLY A N 1
ATOM 1828 C CA . GLY A 1 228 ? -21.253 -18.176 5.959 1.00 75.44 228 GLY A CA 1
ATOM 1829 C C . GLY A 1 228 ? -19.856 -17.580 5.747 1.00 75.44 228 GLY A C 1
ATOM 1830 O O . GLY A 1 228 ? -19.038 -18.177 5.041 1.00 75.44 228 GLY A O 1
ATOM 1831 N N . LEU A 1 229 ? -19.573 -16.421 6.347 1.00 80.75 229 LEU A N 1
ATOM 1832 C CA . LEU A 1 229 ? -18.273 -15.754 6.341 1.00 80.75 229 LEU A CA 1
ATOM 1833 C C . LEU A 1 229 ? -17.502 -16.077 7.628 1.00 80.75 229 LEU A C 1
ATOM 1835 O O . LEU A 1 229 ? -18.074 -16.172 8.712 1.00 80.75 229 LEU A O 1
ATOM 1839 N N . MET A 1 230 ? 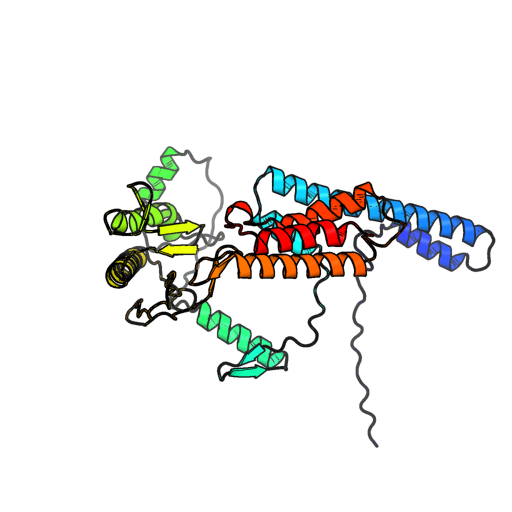-16.178 -16.225 7.528 1.00 81.75 230 MET A N 1
ATOM 1840 C CA . MET A 1 230 ? -15.319 -16.496 8.684 1.00 81.75 230 MET A CA 1
ATOM 1841 C C . MET A 1 230 ? -14.112 -15.565 8.728 1.00 81.75 230 MET A C 1
ATOM 1843 O O . MET A 1 230 ? -13.398 -15.403 7.738 1.00 81.75 230 MET A O 1
ATOM 1847 N N . MET A 1 231 ? -13.831 -15.022 9.914 1.00 86.44 231 MET A N 1
ATOM 1848 C CA . MET A 1 231 ? -12.611 -14.257 10.156 1.00 86.44 231 MET A CA 1
ATOM 1849 C C . MET A 1 231 ? -11.374 -15.156 10.169 1.00 86.44 231 MET A C 1
ATOM 1851 O O . MET A 1 231 ? -11.303 -16.172 10.868 1.00 86.44 231 MET A O 1
ATOM 1855 N N . ASN A 1 232 ? -10.339 -14.731 9.451 1.00 87.19 232 ASN A N 1
ATOM 1856 C CA . ASN A 1 232 ? -9.056 -15.413 9.450 1.00 87.19 232 ASN A CA 1
ATOM 1857 C C . ASN A 1 232 ? -8.220 -15.016 10.676 1.00 87.19 232 ASN A C 1
ATOM 1859 O O . ASN A 1 232 ? -7.444 -14.064 10.627 1.00 87.19 232 ASN A O 1
ATOM 1863 N N . THR A 1 233 ? -8.300 -15.804 11.750 1.00 87.50 233 THR A N 1
ATOM 1864 C CA . THR A 1 233 ? -7.571 -15.547 13.014 1.00 87.50 233 THR A CA 1
ATOM 1865 C C . THR A 1 233 ? -6.048 -15.403 12.876 1.00 87.50 233 THR A C 1
ATOM 1867 O O . THR A 1 233 ? -5.405 -14.872 13.778 1.00 87.50 233 THR A O 1
ATOM 1870 N N . LYS A 1 234 ? -5.437 -15.877 11.779 1.00 87.44 234 LYS A N 1
ATOM 1871 C CA . LYS A 1 234 ? -3.994 -15.714 11.526 1.00 87.44 234 LYS A CA 1
ATOM 1872 C C . LYS A 1 234 ? -3.657 -14.401 10.843 1.00 87.44 234 LYS A C 1
ATOM 1874 O O . LYS A 1 234 ? -2.569 -13.881 11.085 1.00 87.44 234 LYS A O 1
ATOM 1879 N N . LYS A 1 235 ? -4.539 -13.895 9.979 1.00 88.12 235 LYS A N 1
ATOM 1880 C CA . LYS A 1 235 ? -4.369 -12.593 9.321 1.00 88.12 235 LYS A CA 1
ATOM 1881 C C . LYS A 1 235 ? -4.845 -11.447 10.204 1.00 88.12 235 LYS A C 1
ATOM 1883 O O . LYS A 1 235 ? -4.221 -10.395 10.187 1.00 88.12 235 LYS A O 1
ATOM 1888 N N . THR A 1 236 ? -5.894 -11.665 10.992 1.00 91.88 236 THR A N 1
ATOM 1889 C CA . THR A 1 236 ? -6.417 -10.682 11.941 1.00 91.88 236 THR A CA 1
ATOM 1890 C C . THR A 1 236 ? -5.429 -10.485 13.090 1.00 91.88 236 THR A C 1
ATOM 1892 O O . THR A 1 236 ? -4.976 -11.452 13.708 1.00 91.88 236 THR A O 1
ATOM 1895 N N . LYS A 1 237 ? -5.080 -9.227 13.365 1.00 94.25 237 LYS A N 1
ATOM 1896 C CA . LYS A 1 237 ? -4.136 -8.815 14.413 1.00 94.25 237 LYS A CA 1
ATOM 1897 C C . LYS A 1 237 ? -4.765 -7.730 15.278 1.00 94.25 237 LYS A C 1
ATOM 1899 O O . LYS A 1 237 ? -5.602 -6.977 14.791 1.00 94.25 237 LYS A O 1
ATOM 1904 N N . ALA A 1 238 ? -4.347 -7.650 16.538 1.00 95.69 238 ALA A N 1
ATOM 1905 C CA . ALA A 1 238 ? -4.738 -6.585 17.456 1.00 95.69 238 ALA A CA 1
ATOM 1906 C C . ALA A 1 238 ? -3.567 -5.626 17.684 1.00 95.69 238 ALA A C 1
ATOM 1908 O O . ALA A 1 238 ? -2.423 -6.050 17.827 1.00 95.69 238 ALA A O 1
ATOM 1909 N N . MET A 1 239 ? -3.850 -4.331 17.756 1.00 95.56 239 MET A N 1
ATOM 1910 C CA . MET A 1 239 ? -2.842 -3.292 17.938 1.00 95.56 239 MET A CA 1
ATOM 1911 C C . MET A 1 239 ? -3.439 -2.149 18.753 1.00 95.56 239 MET A C 1
ATOM 1913 O O . MET A 1 239 ? -4.611 -1.823 18.586 1.00 95.56 239 MET A O 1
ATOM 1917 N N . VAL A 1 240 ? -2.636 -1.539 19.626 1.00 95.19 240 VAL A N 1
ATOM 1918 C CA . VAL A 1 240 ? -3.053 -0.384 20.432 1.00 95.19 240 VAL A CA 1
ATOM 1919 C C . VAL A 1 240 ? -2.241 0.828 20.029 1.00 95.19 240 VAL A C 1
ATOM 1921 O O . VAL A 1 240 ? -1.014 0.808 20.102 1.00 95.19 240 VAL A O 1
ATOM 1924 N N . ILE A 1 241 ? -2.932 1.894 19.638 1.00 93.06 241 ILE A N 1
ATOM 1925 C CA . ILE A 1 241 ? -2.299 3.164 19.303 1.00 93.06 241 ILE A CA 1
ATOM 1926 C C . ILE A 1 241 ? -2.332 4.071 20.534 1.00 93.06 241 ILE A C 1
ATOM 1928 O O . ILE A 1 241 ? -3.399 4.398 21.048 1.00 93.06 241 ILE A O 1
ATOM 1932 N N . SER A 1 242 ? -1.164 4.478 21.027 1.00 90.69 242 SER A N 1
ATOM 1933 C CA . SER A 1 242 ? -1.021 5.309 22.222 1.00 90.69 242 SER A CA 1
ATOM 1934 C C . SER A 1 242 ? 0.225 6.188 22.147 1.00 90.69 242 SER A C 1
ATOM 1936 O O . SER A 1 242 ? 1.266 5.798 21.631 1.00 90.69 242 SER A O 1
ATOM 1938 N N . LYS A 1 243 ? 0.145 7.390 22.734 1.00 86.00 243 LYS A N 1
ATOM 1939 C CA . LYS A 1 243 ? 1.322 8.258 22.943 1.00 86.00 243 LYS A CA 1
ATOM 1940 C C . LYS A 1 243 ? 2.249 7.743 24.053 1.00 86.00 243 LYS A C 1
ATOM 1942 O O . LYS A 1 243 ? 3.383 8.204 24.153 1.00 86.00 243 LYS A O 1
ATOM 1947 N N . LYS A 1 244 ? 1.738 6.875 24.929 1.00 88.00 244 LYS A N 1
ATOM 1948 C CA . LYS A 1 244 ? 2.474 6.207 26.012 1.00 88.00 244 LYS A CA 1
ATOM 1949 C C . LYS A 1 244 ? 2.746 4.760 25.612 1.00 88.00 244 LYS A C 1
ATOM 1951 O O . LYS A 1 244 ? 2.243 4.306 24.591 1.00 88.00 244 LYS A O 1
ATOM 1956 N N . GLU A 1 245 ? 3.493 4.038 26.442 1.00 83.69 245 GLU A N 1
ATOM 1957 C CA . GLU A 1 245 ? 3.678 2.600 26.260 1.00 83.69 245 GLU A CA 1
ATOM 1958 C C . GLU A 1 245 ? 2.306 1.902 26.146 1.00 83.69 245 GLU A C 1
ATOM 1960 O O . GLU A 1 245 ? 1.468 2.054 27.046 1.00 83.69 245 GLU A O 1
ATOM 1965 N N . PRO A 1 246 ? 2.021 1.243 25.009 1.00 83.50 246 PRO A N 1
ATOM 1966 C CA . PRO A 1 246 ? 0.713 0.665 24.757 1.00 83.50 246 PRO A CA 1
ATOM 1967 C C . PRO A 1 246 ? 0.500 -0.562 25.657 1.00 83.50 246 PRO A C 1
ATOM 1969 O O . PRO A 1 246 ? 1.373 -1.430 25.724 1.00 83.50 246 PRO A O 1
ATOM 1972 N N . PRO A 1 247 ? -0.649 -0.677 26.347 1.00 87.00 247 PRO A N 1
ATOM 1973 C CA . PRO A 1 247 ? -0.974 -1.893 27.077 1.00 87.00 247 PRO A CA 1
ATOM 1974 C C . PRO A 1 247 ? -1.140 -3.076 26.114 1.00 87.00 247 PRO A C 1
ATOM 1976 O O . PRO A 1 247 ? -1.580 -2.920 24.971 1.00 87.00 247 PRO A O 1
ATOM 1979 N N . LYS A 1 248 ? -0.836 -4.284 26.599 1.00 88.38 248 LYS A N 1
ATOM 1980 C CA . LYS A 1 248 ? -1.178 -5.514 25.878 1.00 88.38 248 LYS A CA 1
ATOM 1981 C C . LYS A 1 248 ? -2.688 -5.718 25.905 1.00 88.38 248 LYS A C 1
ATOM 1983 O O . LYS A 1 248 ? -3.285 -5.662 26.976 1.00 88.38 248 LYS A O 1
ATOM 1988 N N . VAL A 1 249 ? -3.259 -6.021 24.744 1.00 90.00 249 VAL A N 1
ATOM 1989 C CA . VAL A 1 249 ? -4.680 -6.369 24.587 1.00 90.00 249 VAL A CA 1
ATOM 1990 C C . VAL A 1 249 ? -4.843 -7.845 24.258 1.00 90.00 249 VAL A C 1
ATOM 1992 O O . VAL A 1 249 ? -4.006 -8.440 23.575 1.00 90.00 249 VAL A O 1
ATOM 1995 N N . HIS A 1 250 ? -5.939 -8.424 24.728 1.00 93.81 250 HIS A N 1
ATOM 1996 C CA . HIS A 1 250 ? -6.279 -9.836 24.631 1.00 93.81 250 HIS A CA 1
ATOM 1997 C C . HIS A 1 250 ? -7.622 -10.005 23.923 1.00 93.81 250 HIS A C 1
ATOM 1999 O O . HIS A 1 250 ? -8.599 -10.489 24.491 1.00 93.81 250 HIS A O 1
ATOM 2005 N N . ILE A 1 251 ? -7.648 -9.633 22.646 1.00 96.56 251 ILE A N 1
ATOM 2006 C CA . ILE A 1 251 ? -8.824 -9.804 21.795 1.00 96.56 251 ILE A CA 1
ATOM 2007 C C . ILE A 1 251 ? -8.950 -11.268 21.370 1.00 96.56 251 ILE A C 1
ATOM 2009 O O . ILE A 1 251 ? -7.971 -11.899 20.963 1.00 96.56 251 ILE A O 1
ATOM 2013 N N . LYS A 1 252 ? -10.163 -11.807 21.448 1.00 95.00 252 LYS A N 1
ATOM 2014 C CA . LYS A 1 252 ? -10.515 -13.178 21.082 1.00 95.00 252 LYS A CA 1
ATOM 2015 C C . LYS A 1 252 ? -11.453 -13.192 19.881 1.00 95.00 252 LYS A C 1
ATOM 2017 O O . LYS A 1 252 ? -12.407 -12.427 19.831 1.00 95.00 252 LYS A O 1
ATOM 2022 N N . VAL A 1 253 ? -11.203 -14.121 18.965 1.00 92.00 253 VAL A N 1
ATOM 2023 C CA . VAL A 1 253 ? -12.069 -14.472 17.828 1.00 92.00 253 VAL A CA 1
ATOM 2024 C C . VAL A 1 253 ? -12.300 -15.978 17.907 1.00 92.00 253 VAL A C 1
ATOM 2026 O O . VAL A 1 253 ? -11.316 -16.721 17.998 1.00 92.00 253 VAL A O 1
ATOM 2029 N N . LYS A 1 254 ? -13.551 -16.462 17.931 1.00 85.75 254 LYS A N 1
ATOM 2030 C CA . LYS A 1 254 ? -13.851 -17.896 18.162 1.00 85.75 254 LYS A CA 1
ATOM 2031 C C . LYS A 1 254 ? -13.180 -18.462 19.424 1.00 85.75 254 LYS A C 1
ATOM 2033 O O . LYS A 1 254 ? -12.638 -19.566 19.430 1.00 85.75 254 LYS A O 1
ATOM 2038 N N . GLY A 1 255 ? -13.105 -17.654 20.485 1.00 86.44 255 GLY A N 1
ATOM 2039 C CA . GLY A 1 255 ? -12.425 -18.001 21.741 1.00 86.44 255 GLY A CA 1
ATOM 2040 C C . GLY A 1 255 ? -10.890 -18.058 21.676 1.00 86.44 255 GLY A C 1
ATOM 2041 O O . GLY A 1 255 ? -10.246 -18.213 22.715 1.00 86.44 255 GLY A O 1
ATOM 2042 N N . LYS A 1 256 ? -10.279 -17.886 20.498 1.00 90.62 256 LYS A N 1
ATOM 2043 C CA . LYS A 1 256 ? -8.825 -17.872 20.309 1.00 90.62 256 LYS A CA 1
ATOM 2044 C C . LYS A 1 256 ? -8.294 -16.442 20.358 1.00 90.62 256 LYS A C 1
ATOM 2046 O O . LYS A 1 256 ? -8.764 -15.587 19.613 1.00 90.62 256 LYS A O 1
ATOM 2051 N N . CYS A 1 257 ? -7.282 -16.192 21.190 1.00 92.88 257 CYS A N 1
ATOM 2052 C CA . CYS A 1 257 ? -6.617 -14.890 21.220 1.00 92.88 257 CYS A CA 1
ATOM 2053 C C . CYS A 1 257 ? -5.885 -14.624 19.896 1.00 92.88 257 CYS A C 1
ATOM 2055 O O . CYS A 1 257 ? -5.083 -15.455 19.455 1.00 92.88 257 CYS A O 1
ATOM 2057 N N . ILE A 1 258 ? -6.151 -13.472 19.281 1.00 95.12 258 ILE A N 1
ATOM 2058 C CA . ILE A 1 258 ? -5.403 -13.002 18.110 1.00 95.12 258 ILE A CA 1
ATOM 2059 C C . ILE A 1 258 ? -4.076 -12.371 18.541 1.00 95.12 258 ILE A C 1
ATOM 2061 O O . ILE A 1 258 ? -3.907 -11.936 19.680 1.00 95.12 258 ILE A O 1
ATOM 2065 N N . GLU A 1 259 ? -3.103 -12.361 17.632 1.00 94.31 259 GLU A N 1
ATOM 2066 C CA . GLU A 1 259 ? -1.762 -11.848 17.922 1.00 94.31 259 GLU A CA 1
ATOM 2067 C C . GLU A 1 259 ? -1.784 -10.326 18.114 1.00 94.31 259 GLU A C 1
ATOM 2069 O O . GLU A 1 259 ? -2.308 -9.592 17.272 1.00 94.31 259 GLU A O 1
ATOM 2074 N N . HIS A 1 260 ? -1.175 -9.871 19.210 1.00 94.19 260 HIS A N 1
ATOM 2075 C CA . HIS A 1 260 ? -0.889 -8.464 19.457 1.00 94.19 260 HIS A CA 1
ATOM 2076 C C . HIS A 1 260 ? 0.392 -8.044 18.729 1.00 94.19 260 HIS A C 1
ATOM 2078 O O . HIS A 1 260 ? 1.411 -8.727 18.841 1.00 94.19 260 HIS A O 1
ATOM 2084 N N . ILE A 1 261 ? 0.352 -6.918 18.019 1.00 94.25 261 ILE A N 1
ATOM 2085 C CA . ILE A 1 261 ? 1.464 -6.414 17.206 1.00 94.25 261 ILE A CA 1
ATOM 2086 C C . ILE A 1 261 ? 1.750 -4.936 17.480 1.00 94.25 261 ILE A C 1
ATOM 2088 O O . ILE A 1 261 ? 0.864 -4.169 17.850 1.00 94.25 261 ILE A O 1
ATOM 2092 N N . GLU A 1 262 ? 2.996 -4.532 17.236 1.00 92.94 262 GLU A N 1
ATOM 2093 C CA . GLU A 1 262 ? 3.456 -3.145 17.411 1.00 92.94 262 GLU A CA 1
ATOM 2094 C C . GLU A 1 262 ? 3.477 -2.338 16.103 1.00 92.94 262 GLU A C 1
ATOM 2096 O O . GLU A 1 262 ? 3.529 -1.107 16.098 1.00 92.94 262 GLU A O 1
ATOM 2101 N N . GLN A 1 263 ? 3.460 -3.034 14.971 1.00 93.38 263 GLN A N 1
ATOM 2102 C CA . GLN A 1 263 ? 3.419 -2.415 13.658 1.00 93.38 263 GLN A CA 1
ATOM 2103 C C . GLN A 1 263 ? 2.647 -3.296 12.687 1.00 93.38 263 GLN A C 1
ATOM 2105 O O . GLN A 1 263 ? 2.772 -4.523 12.712 1.00 93.38 263 GLN A O 1
ATOM 2110 N N . PHE A 1 264 ? 1.886 -2.670 11.799 1.00 92.44 264 PHE A N 1
ATOM 2111 C CA . PHE A 1 264 ? 1.089 -3.363 10.797 1.00 92.44 264 PHE A CA 1
ATOM 2112 C C . PHE A 1 264 ? 1.192 -2.670 9.447 1.00 92.44 264 PHE A C 1
ATOM 2114 O O . PHE A 1 264 ? 1.274 -1.446 9.374 1.00 92.44 264 PHE A O 1
ATOM 2121 N N . LYS A 1 265 ? 1.173 -3.451 8.364 1.00 90.31 265 LYS A N 1
ATOM 2122 C CA . LYS A 1 265 ? 1.137 -2.908 7.007 1.00 90.31 265 LYS A CA 1
ATOM 2123 C C . LYS A 1 265 ? -0.288 -2.965 6.472 1.00 90.31 265 LYS A C 1
ATOM 2125 O O . LYS A 1 265 ? -0.702 -4.003 5.968 1.00 90.31 265 LYS A O 1
ATOM 2130 N N . TYR A 1 266 ? -1.007 -1.853 6.559 1.00 88.81 266 TYR A N 1
ATOM 2131 C CA . TYR A 1 266 ? -2.377 -1.721 6.065 1.00 88.81 266 TYR A CA 1
ATOM 2132 C C . TYR A 1 266 ? -2.387 -0.988 4.726 1.00 88.81 266 TYR A C 1
ATOM 2134 O O . TYR A 1 266 ? -1.786 0.077 4.611 1.00 88.81 266 TYR A O 1
ATOM 2142 N N . LEU A 1 267 ? -2.997 -1.582 3.693 1.00 86.06 267 LEU A N 1
ATOM 2143 C CA . LEU A 1 267 ? -3.024 -1.041 2.322 1.00 86.06 267 LEU A CA 1
ATOM 2144 C C . LEU A 1 267 ? -1.647 -0.555 1.834 1.00 86.06 267 LEU A C 1
ATOM 2146 O O . LEU A 1 267 ? -1.501 0.435 1.135 1.00 86.06 267 LEU A O 1
ATOM 2150 N N . GLY A 1 268 ? -0.582 -1.246 2.236 1.00 85.62 268 GLY A N 1
ATOM 2151 C CA . GLY A 1 268 ? 0.779 -0.889 1.855 1.00 85.62 268 GLY A CA 1
ATOM 2152 C C . GLY A 1 268 ? 1.451 0.205 2.690 1.00 85.62 268 GLY A C 1
ATOM 2153 O O . GLY A 1 268 ? 2.655 0.374 2.499 1.00 85.62 268 GLY A O 1
ATOM 2154 N N . GLN A 1 269 ? 0.753 0.874 3.609 1.00 88.88 269 GLN A N 1
ATOM 2155 C CA . GLN A 1 269 ? 1.302 1.828 4.577 1.00 88.88 269 GLN A CA 1
ATOM 2156 C C . GLN A 1 269 ? 1.674 1.134 5.893 1.00 88.88 269 GLN A C 1
ATOM 2158 O O . GLN A 1 269 ? 0.910 0.319 6.408 1.00 88.88 269 GLN A O 1
ATOM 2163 N N . LEU A 1 270 ? 2.847 1.447 6.444 1.00 92.50 270 LEU A N 1
ATOM 2164 C CA . LEU A 1 270 ? 3.250 1.019 7.779 1.00 92.50 270 LEU A CA 1
ATOM 2165 C C . LEU A 1 270 ? 2.602 1.911 8.845 1.00 92.50 270 LEU A C 1
ATOM 2167 O O . LEU A 1 270 ? 2.777 3.127 8.839 1.00 92.50 270 LEU A O 1
ATOM 2171 N N . ILE A 1 271 ? 1.885 1.289 9.773 1.00 93.00 271 ILE A N 1
ATOM 2172 C CA . ILE A 1 271 ? 1.277 1.927 10.940 1.00 93.00 271 ILE A CA 1
ATOM 2173 C C . ILE A 1 271 ? 1.994 1.403 12.184 1.00 93.00 271 ILE A C 1
ATOM 2175 O O . ILE A 1 271 ? 2.176 0.192 12.314 1.00 93.00 271 ILE A O 1
ATOM 2179 N N . THR A 1 272 ? 2.392 2.301 13.085 1.00 93.38 272 THR A N 1
ATOM 2180 C CA . THR A 1 272 ? 3.084 2.015 14.356 1.00 93.38 272 THR A CA 1
ATOM 2181 C C . THR A 1 272 ? 2.222 2.408 15.556 1.00 93.38 272 THR A C 1
ATOM 2183 O O . THR A 1 272 ? 1.282 3.196 15.431 1.00 93.38 272 THR A O 1
ATOM 2186 N N . THR A 1 273 ? 2.507 1.846 16.734 1.00 94.00 273 THR A N 1
ATOM 2187 C CA . THR A 1 273 ? 1.713 2.082 17.960 1.00 94.00 273 THR A CA 1
ATOM 2188 C C . THR A 1 273 ? 1.731 3.535 18.421 1.00 94.00 273 THR A C 1
ATOM 2190 O O . THR A 1 273 ? 0.795 3.979 19.074 1.00 94.00 273 THR A O 1
ATOM 2193 N N . ASP A 1 274 ? 2.745 4.312 18.056 1.00 91.50 274 ASP A N 1
ATOM 2194 C CA . ASP A 1 274 ? 2.821 5.743 18.358 1.00 91.50 274 ASP A CA 1
ATOM 2195 C C . ASP A 1 274 ? 2.140 6.636 17.301 1.00 91.50 274 ASP A C 1
ATOM 2197 O O . ASP A 1 274 ? 2.129 7.862 17.452 1.00 91.50 274 ASP A O 1
ATOM 2201 N N . ALA A 1 275 ? 1.584 6.028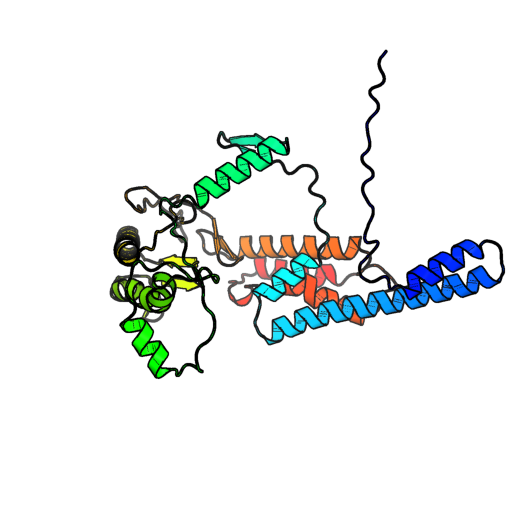 16.242 1.00 89.81 275 ALA A N 1
ATOM 2202 C CA . ALA A 1 275 ? 0.986 6.671 15.070 1.00 89.81 275 ALA A CA 1
ATOM 2203 C C . ALA A 1 275 ? 1.878 7.726 14.389 1.00 89.81 275 ALA A C 1
ATOM 2205 O O . ALA A 1 275 ? 1.381 8.618 13.694 1.00 89.81 275 ALA A O 1
ATOM 2206 N N . ARG A 1 276 ? 3.201 7.656 14.574 1.00 91.62 276 ARG A N 1
ATOM 2207 C CA . ARG A 1 276 ? 4.133 8.572 13.912 1.00 91.62 276 ARG A CA 1
ATOM 2208 C C . ARG A 1 276 ? 4.426 8.117 12.491 1.00 91.62 276 ARG A C 1
ATOM 2210 O O . ARG A 1 276 ? 4.548 6.935 12.197 1.00 91.62 276 ARG A O 1
ATOM 2217 N N . SER A 1 277 ? 4.627 9.082 11.598 1.00 92.88 277 SER A N 1
ATOM 2218 C CA . SER A 1 277 ? 4.959 8.797 10.197 1.00 92.88 277 SER A CA 1
ATOM 2219 C C . SER A 1 277 ? 6.449 8.511 9.966 1.00 92.88 277 SER A C 1
ATOM 2221 O O . SER A 1 277 ? 6.834 8.191 8.846 1.00 92.88 277 SER A O 1
ATOM 2223 N N . ASP A 1 278 ? 7.306 8.619 10.989 1.00 92.12 278 ASP A N 1
ATOM 2224 C CA . ASP A 1 278 ? 8.762 8.488 10.857 1.00 92.12 278 ASP A CA 1
ATOM 2225 C C . ASP A 1 278 ? 9.191 7.161 10.208 1.00 92.12 278 ASP A C 1
ATOM 2227 O O . ASP A 1 278 ? 10.018 7.168 9.292 1.00 92.12 278 ASP A O 1
ATOM 2231 N N . ASP A 1 279 ? 8.649 6.028 10.660 1.00 91.62 279 ASP A N 1
ATOM 2232 C CA . ASP A 1 279 ? 9.050 4.710 10.154 1.00 91.62 279 ASP A CA 1
ATOM 2233 C C . ASP A 1 279 ? 8.437 4.384 8.790 1.00 91.62 279 ASP A C 1
ATOM 2235 O O . ASP A 1 279 ? 9.121 3.806 7.940 1.00 91.62 279 ASP A O 1
ATOM 2239 N N . GLU A 1 280 ? 7.220 4.854 8.510 1.00 93.31 280 GLU A N 1
ATOM 2240 C CA . GLU A 1 280 ? 6.646 4.783 7.163 1.00 93.31 280 GLU A CA 1
ATOM 2241 C C . GLU A 1 280 ? 7.470 5.604 6.164 1.00 93.31 280 GLU A C 1
ATOM 2243 O O . GLU A 1 280 ? 7.848 5.099 5.107 1.00 93.31 280 GLU A O 1
ATOM 2248 N N . ILE A 1 281 ? 7.846 6.840 6.508 1.00 92.06 281 ILE A N 1
ATOM 2249 C CA . ILE A 1 281 ? 8.674 7.690 5.642 1.00 92.06 281 ILE A CA 1
ATOM 2250 C C . ILE A 1 281 ? 10.041 7.035 5.405 1.00 92.06 281 ILE A C 1
ATOM 2252 O O . ILE A 1 281 ? 10.522 6.992 4.271 1.00 92.06 281 ILE A O 1
ATOM 2256 N N . LYS A 1 282 ? 10.678 6.459 6.435 1.00 90.94 282 LYS A N 1
ATOM 2257 C CA . LYS A 1 282 ? 11.932 5.697 6.261 1.00 90.94 282 LYS A CA 1
ATOM 2258 C C . LYS A 1 282 ? 11.746 4.482 5.346 1.00 90.94 282 LYS A C 1
ATOM 2260 O O . LYS A 1 282 ? 12.606 4.222 4.496 1.00 90.94 282 LYS A O 1
ATOM 2265 N N . SER A 1 283 ? 10.646 3.748 5.504 1.00 90.50 283 SER A N 1
ATOM 2266 C CA . SER A 1 283 ? 10.282 2.611 4.653 1.00 90.50 283 SER A CA 1
ATOM 2267 C C . SER A 1 283 ? 10.136 3.051 3.191 1.00 90.50 283 SER A C 1
ATOM 2269 O O . SER A 1 283 ? 10.761 2.467 2.302 1.00 90.50 283 SER A O 1
ATOM 2271 N N . ARG A 1 284 ? 9.437 4.165 2.940 1.00 90.56 284 ARG A N 1
ATOM 2272 C CA . ARG A 1 284 ? 9.268 4.771 1.608 1.00 90.56 284 ARG A CA 1
ATOM 2273 C C . ARG A 1 284 ? 10.585 5.212 1.001 1.00 90.56 284 ARG A C 1
ATOM 2275 O O . ARG A 1 284 ? 10.888 4.812 -0.117 1.00 90.56 284 ARG A O 1
ATOM 2282 N N . ILE A 1 285 ? 11.425 5.924 1.753 1.00 88.50 285 ILE A N 1
ATOM 2283 C CA . ILE A 1 285 ? 12.780 6.296 1.313 1.00 88.50 285 ILE A CA 1
ATOM 2284 C C . ILE A 1 285 ? 13.574 5.048 0.905 1.00 88.50 285 ILE A C 1
ATOM 2286 O O . ILE A 1 285 ? 14.284 5.066 -0.100 1.00 88.50 285 ILE A O 1
ATOM 2290 N N . THR A 1 286 ? 13.454 3.950 1.653 1.00 87.62 286 THR A N 1
ATOM 2291 C CA . THR A 1 286 ? 14.159 2.694 1.356 1.00 87.62 286 THR A CA 1
ATOM 2292 C C . THR A 1 286 ? 13.652 2.048 0.065 1.00 87.62 286 THR A C 1
ATOM 2294 O O . THR A 1 286 ? 14.460 1.673 -0.791 1.00 87.62 286 THR A O 1
ATOM 2297 N N . ILE A 1 287 ? 12.330 1.979 -0.122 1.00 84.56 287 ILE A N 1
ATOM 2298 C CA . ILE A 1 287 ? 11.698 1.513 -1.367 1.00 84.56 287 ILE A CA 1
ATOM 2299 C C . ILE A 1 287 ? 12.186 2.353 -2.550 1.00 84.56 287 ILE A C 1
ATOM 2301 O O . ILE A 1 287 ? 12.602 1.805 -3.573 1.00 84.56 287 ILE A O 1
ATOM 2305 N N . THR A 1 288 ? 12.204 3.674 -2.395 1.00 85.69 288 THR A N 1
ATOM 2306 C CA . THR A 1 288 ? 12.573 4.594 -3.466 1.00 85.69 288 THR A CA 1
ATOM 2307 C C . THR A 1 288 ? 14.052 4.530 -3.818 1.00 85.69 288 THR A C 1
ATOM 2309 O O . THR A 1 288 ? 14.396 4.471 -4.998 1.00 85.69 288 THR A O 1
ATOM 2312 N N . LYS A 1 289 ? 14.940 4.443 -2.821 1.00 84.88 289 LYS A N 1
ATOM 2313 C CA . LYS A 1 289 ? 16.373 4.201 -3.052 1.00 84.88 289 LYS A CA 1
ATOM 2314 C C . LYS A 1 289 ? 16.594 2.901 -3.821 1.00 84.88 289 LYS A C 1
ATOM 2316 O O . LYS A 1 289 ? 17.350 2.885 -4.786 1.00 84.88 289 LYS A O 1
ATOM 2321 N N . SER A 1 290 ? 15.888 1.830 -3.452 1.00 82.81 290 SER A N 1
ATOM 2322 C CA . SER A 1 290 ? 15.957 0.558 -4.179 1.00 82.81 290 SER A CA 1
ATOM 2323 C C . SER A 1 290 ? 15.504 0.704 -5.636 1.00 82.81 290 SER A C 1
ATOM 2325 O O . SER A 1 290 ? 16.180 0.211 -6.541 1.00 82.81 290 SER A O 1
ATOM 2327 N N . ALA A 1 291 ? 14.397 1.411 -5.884 1.00 81.75 291 ALA A N 1
ATOM 2328 C CA . ALA A 1 291 ? 13.906 1.684 -7.234 1.00 81.75 291 ALA A CA 1
ATOM 2329 C C . ALA A 1 291 ? 14.930 2.483 -8.061 1.00 81.75 291 ALA A C 1
ATOM 2331 O O . ALA A 1 291 ? 15.265 2.084 -9.178 1.00 81.75 291 ALA A O 1
ATOM 2332 N N . PHE A 1 292 ? 15.499 3.543 -7.484 1.00 83.12 292 PHE A N 1
ATOM 2333 C CA . PHE A 1 292 ? 16.528 4.364 -8.119 1.00 83.12 292 PHE A CA 1
ATOM 2334 C C . PHE A 1 292 ? 17.775 3.551 -8.493 1.00 83.12 292 PHE A C 1
ATOM 2336 O O . PHE A 1 292 ? 18.220 3.569 -9.643 1.00 83.12 292 PHE A O 1
ATOM 2343 N N . THR A 1 293 ? 18.315 2.767 -7.553 1.00 80.12 293 THR A N 1
ATOM 2344 C CA . THR A 1 293 ? 19.484 1.910 -7.796 1.00 80.12 293 THR A CA 1
ATOM 2345 C C . THR A 1 293 ? 19.227 0.922 -8.936 1.00 80.12 293 THR A C 1
ATOM 2347 O O . THR A 1 293 ? 20.087 0.741 -9.800 1.00 80.12 293 THR A O 1
ATOM 2350 N N . LYS A 1 294 ? 18.028 0.328 -9.017 1.00 76.50 294 LYS A N 1
ATOM 2351 C CA . LYS A 1 294 ? 17.658 -0.591 -10.110 1.00 76.50 294 LYS A CA 1
ATOM 2352 C C . LYS A 1 294 ? 17.640 0.098 -11.479 1.00 76.50 294 LYS A C 1
ATOM 2354 O O . LYS A 1 294 ? 18.171 -0.457 -12.443 1.00 76.50 294 LYS A O 1
ATOM 2359 N N . LEU A 1 295 ? 17.085 1.308 -11.572 1.00 77.56 295 LEU A N 1
ATOM 2360 C CA . LEU A 1 295 ? 17.075 2.090 -12.818 1.00 77.56 295 LEU A CA 1
ATOM 2361 C C . LEU A 1 295 ? 18.490 2.486 -13.267 1.00 77.56 295 LEU A C 1
ATOM 2363 O O . LEU A 1 295 ? 18.790 2.496 -14.467 1.00 77.56 295 LEU A O 1
ATOM 2367 N N . SER A 1 296 ? 19.377 2.753 -12.307 1.00 73.81 296 SER A N 1
ATOM 2368 C CA . SER A 1 296 ? 20.800 2.992 -12.557 1.00 73.81 296 SER A CA 1
ATOM 2369 C C . SER A 1 296 ? 21.518 1.736 -13.066 1.00 73.81 296 SER A C 1
ATOM 2371 O O . SER A 1 296 ? 22.242 1.818 -14.058 1.00 73.81 296 SER A O 1
ATOM 2373 N N . HIS A 1 297 ? 21.256 0.553 -12.491 1.00 68.50 297 HIS A N 1
ATOM 2374 C CA . HIS A 1 297 ? 21.830 -0.720 -12.962 1.00 68.50 297 HIS A CA 1
ATOM 2375 C C . HIS A 1 297 ? 21.416 -1.083 -14.399 1.00 68.50 297 HIS A C 1
ATOM 2377 O O . HIS A 1 297 ? 22.229 -1.603 -15.166 1.00 68.50 297 HIS A O 1
ATOM 2383 N N . ILE A 1 298 ? 20.183 -0.767 -14.813 1.00 68.56 298 ILE A N 1
ATOM 2384 C CA . ILE A 1 298 ? 19.705 -0.999 -16.194 1.00 68.56 298 ILE A CA 1
ATOM 2385 C C . ILE A 1 298 ? 20.185 0.110 -17.163 1.00 68.56 298 ILE A C 1
ATOM 2387 O O . ILE A 1 298 ? 19.836 0.141 -18.350 1.00 68.56 298 ILE A O 1
ATOM 2391 N N . HIS A 1 299 ? 21.057 1.010 -16.689 1.00 71.50 299 HIS A N 1
ATOM 2392 C CA . HIS A 1 299 ? 21.595 2.136 -17.449 1.00 71.50 299 HIS A CA 1
ATOM 2393 C C . HIS A 1 299 ? 20.470 2.975 -18.075 1.00 71.50 299 HIS A C 1
ATOM 2395 O O . HIS A 1 299 ? 20.528 3.332 -19.254 1.00 71.50 299 HIS A O 1
ATOM 2401 N N . VAL A 1 300 ? 19.385 3.217 -17.337 1.00 76.94 300 VAL A N 1
ATOM 2402 C CA . VAL A 1 300 ? 18.323 4.130 -17.784 1.00 76.94 300 VAL A CA 1
ATOM 2403 C C . VAL A 1 300 ? 18.696 5.559 -17.405 1.00 76.94 300 VAL A C 1
ATOM 2405 O O . VAL A 1 300 ? 18.705 6.434 -18.265 1.00 76.94 300 VAL A O 1
ATOM 2408 N N . LEU A 1 301 ? 19.105 5.771 -16.150 1.00 76.19 301 LEU A N 1
ATOM 2409 C CA . LEU A 1 301 ? 19.434 7.100 -15.622 1.00 76.19 301 LEU A CA 1
ATOM 2410 C C . LEU A 1 301 ? 20.836 7.580 -16.027 1.00 76.19 301 LEU A C 1
ATOM 2412 O O . LEU A 1 301 ? 21.044 8.766 -16.271 1.00 76.19 301 LEU A O 1
ATOM 2416 N N . THR A 1 302 ? 21.785 6.653 -16.182 1.00 75.00 302 THR A N 1
ATOM 2417 C CA . THR A 1 302 ? 23.201 6.954 -16.466 1.00 75.00 302 THR A CA 1
ATOM 2418 C C . THR A 1 302 ? 23.562 6.917 -17.955 1.00 75.00 302 THR A C 1
ATOM 2420 O O . THR A 1 302 ? 24.652 7.332 -18.349 1.00 75.00 302 THR A O 1
ATOM 2423 N N . SER A 1 303 ? 22.677 6.419 -18.828 1.00 79.12 303 SER A N 1
ATOM 2424 C CA . SER A 1 303 ? 23.014 6.231 -20.242 1.00 79.12 303 SER A CA 1
ATOM 2425 C C . SER A 1 303 ? 22.775 7.476 -21.078 1.00 79.12 303 SER A C 1
ATOM 2427 O O . SER A 1 303 ? 21.632 7.880 -21.269 1.00 79.12 303 SER A O 1
ATOM 2429 N N . LYS A 1 304 ? 23.827 7.964 -21.751 1.00 78.12 304 LYS A N 1
ATOM 2430 C CA . LYS A 1 304 ? 23.753 9.014 -22.790 1.00 78.12 304 LYS A CA 1
ATOM 2431 C C . LYS A 1 304 ? 22.815 8.683 -23.966 1.00 78.12 304 LYS A C 1
ATOM 2433 O O . LYS A 1 304 ? 22.563 9.544 -24.801 1.00 78.12 304 LYS A O 1
ATOM 2438 N N . ARG A 1 305 ? 22.318 7.444 -24.058 1.00 79.06 305 ARG A N 1
ATOM 2439 C CA . ARG A 1 305 ? 21.378 7.003 -25.098 1.00 79.06 305 ARG A CA 1
ATOM 2440 C C . ARG A 1 305 ? 19.916 7.294 -24.756 1.00 79.06 305 ARG A C 1
ATOM 2442 O O . ARG A 1 305 ? 19.096 7.219 -25.651 1.00 79.06 305 ARG A O 1
ATOM 2449 N N . VAL A 1 306 ? 19.586 7.637 -23.514 1.00 84.62 306 VAL A N 1
ATOM 2450 C CA . VAL A 1 306 ? 18.218 8.027 -23.132 1.00 84.62 306 VAL A CA 1
ATOM 2451 C C . VAL A 1 306 ? 18.161 9.548 -23.002 1.00 84.62 306 VAL A C 1
ATOM 2453 O O . VAL A 1 306 ? 19.017 10.118 -22.315 1.00 84.62 306 VAL A O 1
ATOM 2456 N N . GLY A 1 307 ? 17.196 10.202 -23.653 1.00 87.31 307 GLY A N 1
ATOM 2457 C CA . GLY A 1 307 ? 16.998 11.649 -23.570 1.00 87.31 307 GLY A CA 1
ATOM 2458 C C . GLY A 1 307 ? 16.637 12.124 -22.160 1.00 87.31 307 GLY A C 1
ATOM 2459 O O . GLY A 1 307 ? 16.078 11.375 -21.358 1.00 87.31 307 GLY A O 1
ATOM 2460 N N . LEU A 1 308 ? 16.960 13.383 -21.843 1.00 87.56 308 LEU A N 1
ATOM 2461 C CA . LEU A 1 308 ? 16.716 13.963 -20.516 1.00 87.56 308 LEU A CA 1
ATOM 2462 C C . LEU A 1 308 ? 15.229 13.930 -20.138 1.00 87.56 308 LEU A C 1
ATOM 2464 O O . LEU A 1 308 ? 14.893 13.509 -19.035 1.00 87.56 308 LEU A O 1
ATOM 2468 N N . LEU A 1 309 ? 14.343 14.306 -21.066 1.00 89.50 309 LEU A N 1
ATOM 2469 C CA . LEU A 1 309 ? 12.894 14.285 -20.841 1.00 89.50 309 LEU A CA 1
ATOM 2470 C C . LEU A 1 309 ? 12.399 12.880 -20.481 1.00 89.50 309 LEU A C 1
ATOM 2472 O O . LEU A 1 309 ? 11.716 12.713 -19.474 1.00 89.50 309 LEU A O 1
ATOM 2476 N N . THR A 1 310 ? 12.821 11.862 -21.231 1.00 89.25 310 THR A N 1
ATOM 2477 C CA . THR A 1 310 ? 12.486 10.460 -20.955 1.00 89.25 310 THR A CA 1
ATOM 2478 C C . THR A 1 310 ? 12.991 10.024 -19.575 1.00 89.25 310 THR A C 1
ATOM 2480 O O . THR A 1 310 ? 12.257 9.386 -18.825 1.00 89.25 310 THR A O 1
ATOM 2483 N N . ARG A 1 311 ? 14.210 10.414 -19.171 1.00 87.81 311 ARG A N 1
ATOM 2484 C CA . ARG A 1 311 ? 14.725 10.111 -17.820 1.00 87.81 311 ARG A CA 1
ATOM 2485 C C . ARG A 1 311 ? 13.908 10.782 -16.721 1.00 87.81 311 ARG A C 1
ATOM 2487 O O . ARG A 1 311 ? 13.613 10.137 -15.720 1.00 87.81 311 ARG A O 1
ATOM 2494 N N . LEU A 1 312 ? 13.519 12.044 -16.907 1.00 88.19 312 LEU A N 1
ATOM 2495 C CA . LEU A 1 312 ? 12.672 12.764 -15.953 1.00 88.19 312 LEU A CA 1
ATOM 2496 C C . LEU A 1 312 ? 11.293 12.105 -15.820 1.00 88.19 312 LEU A C 1
ATOM 2498 O O . LEU A 1 312 ? 10.804 11.950 -14.702 1.00 88.19 312 LEU A O 1
ATOM 2502 N N . ARG A 1 313 ? 10.690 11.662 -16.932 1.00 90.38 313 ARG A N 1
ATOM 2503 C CA . ARG A 1 313 ? 9.425 10.907 -16.913 1.00 90.38 313 ARG A CA 1
ATOM 2504 C C . ARG A 1 313 ? 9.565 9.581 -16.171 1.00 90.38 313 ARG A C 1
ATOM 2506 O O . ARG A 1 313 ? 8.763 9.294 -15.286 1.00 90.38 313 ARG A O 1
ATOM 2513 N N . VAL A 1 314 ? 10.631 8.827 -16.444 1.00 88.81 314 VAL A N 1
ATOM 2514 C CA . VAL A 1 314 ? 10.933 7.576 -15.732 1.00 88.81 314 VAL A CA 1
ATOM 2515 C C . VAL A 1 314 ? 11.120 7.827 -14.232 1.00 88.81 314 VAL A C 1
ATOM 2517 O O . VAL A 1 314 ? 10.570 7.093 -13.416 1.00 88.81 314 VAL A O 1
ATOM 2520 N N . MET A 1 315 ? 11.843 8.878 -13.839 1.00 87.50 315 MET A N 1
ATOM 2521 C CA . MET A 1 315 ? 11.987 9.246 -12.427 1.00 87.50 315 MET A CA 1
ATOM 2522 C C . MET A 1 315 ? 10.623 9.521 -11.783 1.00 87.50 315 MET A C 1
ATOM 2524 O O . MET A 1 315 ? 10.322 8.972 -10.725 1.00 87.50 315 MET A O 1
ATOM 2528 N N . LYS A 1 316 ? 9.764 10.315 -12.433 1.00 87.88 316 LYS A N 1
ATOM 2529 C CA . LYS A 1 316 ? 8.401 10.602 -11.948 1.00 87.88 316 LYS A CA 1
ATOM 2530 C C . LYS A 1 316 ? 7.577 9.328 -11.756 1.00 87.88 316 LYS A C 1
ATOM 2532 O O . LYS A 1 316 ? 7.030 9.108 -10.678 1.00 87.88 316 LYS A O 1
ATOM 2537 N N . CYS A 1 317 ? 7.558 8.459 -12.760 1.00 87.50 317 CYS A N 1
ATOM 2538 C CA . CYS A 1 317 ? 6.728 7.259 -12.751 1.00 87.50 317 CYS A CA 1
ATOM 2539 C C . CYS A 1 317 ? 7.238 6.170 -11.798 1.00 87.50 317 CYS A C 1
ATOM 2541 O O . CYS A 1 317 ? 6.447 5.542 -11.106 1.00 87.50 317 CYS A O 1
ATOM 2543 N N . PHE A 1 318 ? 8.548 5.925 -11.743 1.00 85.94 318 PHE A N 1
ATOM 2544 C CA . PHE A 1 318 ? 9.096 4.728 -11.089 1.00 85.94 318 PHE A CA 1
ATOM 2545 C C . PHE A 1 318 ? 9.811 4.997 -9.764 1.00 85.94 318 PHE A C 1
ATOM 2547 O O . PHE A 1 318 ? 10.056 4.054 -9.011 1.00 85.94 318 PHE A O 1
ATOM 2554 N N . VAL A 1 319 ? 10.161 6.253 -9.476 1.00 86.69 319 VAL A N 1
ATOM 2555 C CA . VAL A 1 319 ? 10.873 6.652 -8.250 1.00 86.69 319 VAL A CA 1
ATOM 2556 C C . VAL A 1 319 ? 9.960 7.498 -7.370 1.00 86.69 319 VAL A C 1
ATOM 2558 O O . VAL A 1 319 ? 9.749 7.163 -6.205 1.00 86.69 319 VAL A O 1
ATOM 2561 N N . TRP A 1 320 ? 9.354 8.542 -7.935 1.00 87.75 320 TRP A N 1
ATOM 2562 C CA . TRP A 1 320 ? 8.529 9.479 -7.176 1.00 87.75 320 TRP A CA 1
ATOM 2563 C C . TRP A 1 320 ? 7.143 8.942 -6.829 1.00 87.75 320 TRP A C 1
ATOM 2565 O O . TRP A 1 320 ? 6.723 9.078 -5.685 1.00 87.75 320 TRP A O 1
ATOM 2575 N N . SER A 1 321 ? 6.454 8.270 -7.754 1.00 86.31 321 SER A N 1
ATOM 2576 C CA . SER A 1 321 ? 5.138 7.681 -7.456 1.00 86.31 321 SER A CA 1
ATOM 2577 C C . SER A 1 321 ? 5.166 6.710 -6.252 1.00 86.31 321 SER A C 1
ATOM 2579 O O . SER A 1 321 ? 4.396 6.911 -5.312 1.00 86.31 321 SER A O 1
ATOM 2581 N N . PRO A 1 322 ? 6.095 5.731 -6.159 1.00 83.19 322 PRO A N 1
ATOM 2582 C CA . PRO A 1 322 ? 6.182 4.858 -4.982 1.00 83.19 322 PRO A CA 1
ATOM 2583 C C . PRO A 1 322 ? 6.542 5.574 -3.680 1.00 83.19 322 PRO A C 1
ATOM 2585 O O . PRO A 1 322 ? 6.149 5.109 -2.606 1.00 83.19 322 PRO A O 1
ATOM 2588 N N . PHE A 1 323 ? 7.318 6.660 -3.780 1.00 88.56 323 PHE A N 1
ATOM 2589 C CA . PHE A 1 323 ? 7.698 7.489 -2.641 1.00 88.56 323 PHE A CA 1
ATOM 2590 C C . PHE A 1 323 ? 6.486 8.208 -2.058 1.00 88.56 323 PHE A C 1
ATOM 2592 O O . PHE A 1 323 ? 6.269 8.138 -0.856 1.00 88.56 323 PHE A O 1
ATOM 2599 N N . LEU A 1 324 ? 5.705 8.858 -2.922 1.00 87.56 324 LEU A N 1
ATOM 2600 C CA . LEU A 1 324 ? 4.583 9.715 -2.545 1.00 87.56 324 LEU A CA 1
ATOM 2601 C C . LEU A 1 324 ? 3.307 8.940 -2.207 1.00 87.56 324 LEU A C 1
ATOM 2603 O O . LEU A 1 324 ? 2.341 9.537 -1.748 1.00 87.56 324 LEU A O 1
ATOM 2607 N N . TYR A 1 325 ? 3.282 7.626 -2.428 1.00 85.94 325 TYR A N 1
ATOM 2608 C CA . TYR A 1 325 ? 2.132 6.807 -2.070 1.00 85.94 325 TYR A CA 1
ATOM 2609 C C . TYR A 1 325 ? 1.823 6.899 -0.569 1.00 85.94 325 TYR A C 1
ATOM 2611 O O . TYR A 1 325 ? 2.706 6.652 0.258 1.00 85.94 325 TYR A O 1
ATOM 2619 N N . ALA A 1 326 ? 0.556 7.181 -0.247 1.00 85.69 326 ALA A N 1
ATOM 2620 C CA . ALA A 1 326 ? 0.054 7.453 1.101 1.00 85.69 326 ALA A CA 1
ATOM 2621 C C . ALA A 1 326 ? 0.694 8.687 1.771 1.00 85.69 326 ALA A C 1
ATOM 2623 O O . ALA A 1 326 ? 0.549 8.874 2.982 1.00 85.69 326 ALA A O 1
ATOM 2624 N N . GLY A 1 327 ? 1.393 9.537 1.009 1.00 88.25 327 GLY A N 1
ATOM 2625 C CA . GLY A 1 327 ? 2.036 10.758 1.496 1.00 88.25 327 GLY A CA 1
ATOM 2626 C C . GLY A 1 327 ? 1.048 11.775 2.067 1.00 88.25 327 GLY A C 1
ATOM 2627 O O . GLY A 1 327 ? 1.375 12.504 2.999 1.00 88.25 327 GLY A O 1
ATOM 2628 N N . GLU A 1 328 ? -0.188 11.761 1.573 1.00 88.69 328 GLU A N 1
ATOM 2629 C CA . GLU A 1 328 ? -1.315 12.562 2.051 1.00 88.69 328 GLU A CA 1
ATOM 2630 C C . GLU A 1 328 ? -1.701 12.275 3.510 1.00 88.69 328 GLU A C 1
ATOM 2632 O O . GLU A 1 328 ? -2.326 13.109 4.160 1.00 88.69 328 GLU A O 1
ATOM 2637 N N . THR A 1 329 ? -1.307 11.114 4.042 1.00 89.31 329 THR A N 1
ATOM 2638 C CA . THR A 1 329 ? -1.587 10.710 5.428 1.00 89.31 329 THR A CA 1
ATOM 2639 C C . THR A 1 329 ? -0.456 11.064 6.397 1.00 89.31 329 THR A C 1
ATOM 2641 O O . THR A 1 329 ? -0.585 10.863 7.607 1.00 89.31 329 THR A O 1
ATOM 2644 N N . TRP A 1 330 ? 0.685 11.554 5.900 1.00 92.19 330 TRP A N 1
ATOM 2645 C CA . TRP A 1 330 ? 1.855 11.771 6.743 1.00 92.19 330 TRP A CA 1
ATOM 2646 C C . TRP A 1 330 ? 1.703 13.013 7.614 1.00 92.19 330 TRP A C 1
ATOM 2648 O O . TRP A 1 330 ? 1.459 14.120 7.139 1.00 92.19 330 TRP A O 1
ATOM 2658 N N . THR A 1 331 ? 1.966 12.848 8.908 1.00 90.75 331 THR A N 1
ATOM 2659 C CA . THR A 1 331 ? 2.126 13.975 9.825 1.00 90.75 331 THR A CA 1
ATOM 2660 C C . THR A 1 331 ? 3.592 14.388 9.840 1.00 90.75 331 THR A C 1
ATOM 2662 O O . THR A 1 331 ? 4.449 13.693 10.390 1.00 90.75 331 THR A O 1
ATOM 2665 N N . LEU A 1 332 ? 3.893 15.525 9.211 1.00 91.62 332 LEU A N 1
ATOM 2666 C CA . LEU A 1 332 ? 5.262 16.003 9.053 1.00 91.62 332 LEU A CA 1
ATOM 2667 C C . LEU A 1 332 ? 5.736 16.792 10.278 1.00 91.62 332 LEU A C 1
ATOM 2669 O O . LEU A 1 332 ? 5.080 17.715 10.754 1.00 91.62 332 LEU A O 1
ATOM 2673 N N . ASN A 1 333 ? 6.933 16.460 10.751 1.00 89.81 333 ASN A N 1
ATOM 2674 C CA . ASN A 1 333 ? 7.702 17.259 11.694 1.00 89.81 333 ASN A CA 1
ATOM 2675 C C . ASN A 1 333 ? 8.984 17.790 11.019 1.00 89.81 333 ASN A C 1
ATOM 2677 O O . ASN A 1 333 ? 9.341 17.395 9.908 1.00 89.81 333 ASN A O 1
ATOM 2681 N N . LYS A 1 334 ? 9.727 18.673 11.702 1.00 90.56 334 LYS A N 1
ATOM 2682 C CA . LYS A 1 334 ? 10.955 19.275 11.141 1.00 90.56 334 LYS A CA 1
ATOM 2683 C C . LYS A 1 334 ? 12.006 18.239 10.717 1.00 90.56 334 LYS A C 1
ATOM 2685 O O . LYS A 1 334 ? 12.772 18.490 9.795 1.00 90.56 334 LYS A O 1
ATOM 2690 N N . ASN A 1 335 ? 12.088 17.098 11.402 1.00 88.94 335 ASN A N 1
ATOM 2691 C CA . ASN A 1 335 ? 13.057 16.046 11.095 1.00 88.94 335 ASN A CA 1
ATOM 2692 C C . ASN A 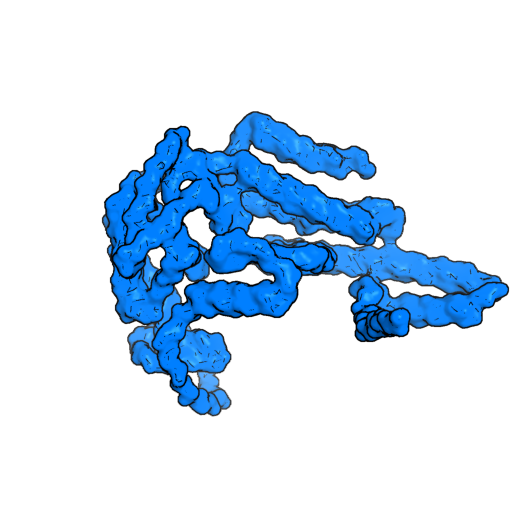1 335 ? 12.623 15.214 9.881 1.00 88.94 335 ASN A C 1
ATOM 2694 O O . ASN A 1 335 ? 13.444 14.935 9.010 1.00 88.94 335 ASN A O 1
ATOM 2698 N N . THR A 1 336 ? 11.344 14.845 9.789 1.00 89.69 336 THR A N 1
ATOM 2699 C CA . THR A 1 336 ? 10.813 14.126 8.623 1.00 89.69 336 THR A CA 1
ATOM 2700 C C . THR A 1 336 ? 10.840 15.003 7.377 1.00 89.69 336 THR A C 1
ATOM 2702 O O . THR A 1 336 ? 11.234 14.518 6.324 1.00 89.69 336 THR A O 1
ATOM 2705 N N . GLN A 1 337 ? 10.539 16.300 7.502 1.00 89.81 337 GLN A N 1
ATOM 2706 C CA . GLN A 1 337 ? 10.651 17.254 6.398 1.00 89.81 337 GLN A CA 1
ATOM 2707 C C . GLN A 1 337 ? 12.086 17.317 5.856 1.00 89.81 337 GLN A C 1
ATOM 2709 O O . GLN A 1 337 ? 12.293 17.094 4.670 1.00 89.81 337 GLN A O 1
ATOM 2714 N N . LYS A 1 338 ? 13.094 17.480 6.727 1.00 88.62 338 LYS A N 1
ATOM 2715 C CA . LYS A 1 338 ? 14.510 17.442 6.315 1.00 88.62 338 LYS A CA 1
ATOM 2716 C C . LYS A 1 338 ? 14.897 16.141 5.607 1.00 88.62 338 LYS A C 1
ATOM 2718 O O . LYS A 1 338 ? 15.737 16.152 4.715 1.00 88.62 338 LYS A O 1
ATOM 2723 N N . ARG A 1 339 ? 14.326 15.001 6.015 1.00 87.31 339 ARG A N 1
ATOM 2724 C CA . ARG A 1 339 ? 14.581 13.697 5.372 1.00 87.31 339 ARG A CA 1
ATOM 2725 C C . ARG A 1 339 ? 13.963 13.609 3.983 1.00 87.31 339 ARG A C 1
ATOM 2727 O O . ARG A 1 339 ? 14.595 13.035 3.101 1.00 87.31 339 ARG A O 1
ATOM 2734 N N . ILE A 1 340 ? 12.756 14.147 3.818 1.00 87.94 340 ILE A N 1
ATOM 2735 C CA . ILE A 1 340 ? 12.076 14.244 2.526 1.00 87.94 340 ILE A CA 1
ATOM 2736 C C . ILE A 1 340 ? 12.889 15.161 1.613 1.00 87.94 340 ILE A C 1
ATOM 2738 O O . ILE A 1 340 ? 13.352 14.695 0.583 1.00 87.94 340 ILE A O 1
ATOM 2742 N N . GLU A 1 341 ? 13.210 16.380 2.049 1.00 86.38 341 GLU A N 1
ATOM 2743 C CA . GLU A 1 341 ? 14.040 17.329 1.291 1.00 86.38 341 GLU A CA 1
ATOM 2744 C C . GLU A 1 341 ? 15.396 16.715 0.899 1.00 86.38 341 GLU A C 1
ATOM 2746 O O . GLU A 1 341 ? 15.802 16.774 -0.257 1.00 86.38 341 GLU A O 1
ATOM 2751 N N . ALA A 1 342 ? 16.095 16.044 1.820 1.00 84.12 342 ALA A N 1
ATOM 2752 C CA . ALA A 1 342 ? 17.365 15.386 1.505 1.00 84.12 342 ALA A CA 1
ATOM 2753 C C . ALA A 1 342 ? 17.218 14.255 0.472 1.00 84.12 342 ALA A C 1
ATOM 2755 O O . ALA A 1 342 ? 18.119 14.034 -0.337 1.00 84.12 342 ALA A O 1
ATOM 2756 N N . MET A 1 343 ? 16.103 13.523 0.498 1.00 80.88 343 MET A N 1
ATOM 2757 C CA . MET A 1 343 ? 15.782 12.535 -0.530 1.00 80.88 343 MET A CA 1
ATOM 2758 C C . MET A 1 343 ? 15.462 13.219 -1.863 1.00 80.88 343 MET A C 1
ATOM 2760 O O . MET A 1 343 ? 15.857 12.701 -2.910 1.00 80.88 343 MET A O 1
ATOM 2764 N N . GLU A 1 344 ? 14.810 14.381 -1.830 1.00 72.44 344 GLU A N 1
ATOM 2765 C CA . GLU A 1 344 ? 14.451 15.106 -3.036 1.00 72.44 344 GLU A CA 1
ATOM 2766 C C . GLU A 1 344 ? 15.662 15.711 -3.736 1.00 72.44 344 GLU A C 1
ATOM 2768 O O . GLU A 1 344 ? 15.889 15.436 -4.912 1.00 72.44 344 GLU A O 1
ATOM 2773 N N . PHE A 1 345 ? 16.479 16.463 -3.000 1.00 60.44 345 PHE A N 1
ATOM 2774 C CA . PHE A 1 345 ? 17.630 17.190 -3.531 1.00 60.44 345 PHE A CA 1
ATOM 2775 C C . PHE A 1 345 ? 18.883 16.321 -3.680 1.00 60.44 345 PHE A C 1
ATOM 2777 O O . PHE A 1 345 ? 19.664 16.536 -4.601 1.00 60.44 345 PHE A O 1
ATOM 2784 N N . GLY A 1 346 ? 19.053 15.270 -2.869 1.00 53.75 346 GLY A N 1
ATOM 2785 C CA . GLY A 1 346 ? 20.180 14.336 -3.007 1.00 53.75 346 GLY A CA 1
ATOM 2786 C C . GLY A 1 346 ? 20.160 13.505 -4.300 1.00 53.75 346 GLY A C 1
ATOM 2787 O O . GLY A 1 346 ? 21.154 12.865 -4.628 1.00 53.75 346 GLY A O 1
ATOM 2788 N N . ASN A 1 347 ? 19.041 13.512 -5.036 1.00 45.59 347 ASN A N 1
ATOM 2789 C CA . ASN A 1 347 ? 18.904 12.898 -6.361 1.00 45.59 347 ASN A CA 1
ATOM 2790 C C . ASN A 1 347 ? 19.089 13.896 -7.525 1.00 45.59 347 ASN A C 1
ATOM 2792 O O . ASN A 1 347 ? 19.012 13.476 -8.680 1.00 45.59 347 ASN A O 1
ATOM 2796 N N . VAL A 1 348 ? 19.280 15.193 -7.244 1.00 38.88 348 VAL A N 1
ATOM 2797 C CA . VAL A 1 348 ? 19.350 16.270 -8.256 1.00 38.88 348 VAL A CA 1
ATOM 2798 C C . VAL A 1 348 ? 20.797 16.630 -8.627 1.00 38.88 348 VAL A C 1
ATOM 2800 O O . VAL A 1 348 ? 21.023 17.154 -9.713 1.00 38.88 348 VAL A O 1
ATOM 2803 N N . ASP A 1 349 ? 21.785 16.262 -7.807 1.00 30.62 349 ASP A N 1
ATOM 2804 C CA . ASP A 1 349 ? 23.213 16.501 -8.083 1.00 30.62 349 ASP A CA 1
ATOM 2805 C C . ASP A 1 349 ? 23.860 15.410 -8.977 1.00 30.62 349 ASP A C 1
ATOM 2807 O O . ASP A 1 349 ? 24.940 14.898 -8.668 1.00 30.62 349 ASP A O 1
ATOM 2811 N N . LEU A 1 350 ? 23.205 15.025 -10.086 1.00 35.09 350 LEU A N 1
ATOM 2812 C CA . LEU A 1 350 ? 23.744 14.093 -11.099 1.00 35.09 350 LEU A CA 1
ATOM 2813 C C . LEU A 1 350 ? 23.714 14.639 -12.528 1.00 35.09 350 LEU A C 1
ATOM 2815 O O . LEU A 1 350 ? 22.614 14.989 -13.014 1.00 35.09 350 LEU A O 1
#

Secondary structure (DSSP, 8-state):
---------------S-TT--HHHHHHHHHHHHTTTSTHHHHHHHHHHHHHHHHHHHHHHHHHHHHHHHHHTT-HHHHHHHHHHHSPPP--SS--EE-TTSPEE-SHHHHHHHHHHHHHHHH---PPP---------PPPPHHHHHHHHHHPPSSPPP-TT---HHHHHHHHHHHHHHHTTTTS--EEETTEEE-EEEETTEEEE--SSHHHHHHHHHHHHHHHHHTT----TTT-EE----SSPPPP---EETTEEPEE-SEEEETTEEEETT--SHHHHHHHHHHHHHHHHHHHHTTSSS-TTS-HHHHHHHHIIIIIHHHHTTGGG----HHHHHHHHHHHHTTT--

Foldseek 3Di:
DDPDPPPDDPPPPPDPDPLQDPVLVVLVVVLVVQPPHPCNVVSVVVSLQSSLVSVQVVLVVLLVVLVVCVVVVVLVVLVVSLVVPFPPPPPPQDWDQAPVRDTDRDPVSVVVRVVVVVCLQPVDPDDDDDDDDDDDDDDDDPVNVVVCLVVPDPPDADDVVRQDSLNSNVVVCVVVLCVVCLPQAFDQDPNHGDQWDDDPPDIDGGHPDLVSSLVNLVSSQVSCVVSVHHDRLAVDEDEAADCDDGDDHFRDRVNDGRHYDQWDQDPNAIAGSPRACVVRLVVLLVQLVVQVVSCVVVVNLPDPSHDPVSNVSSCVSNRVSSNCVVVVVHDDDPVSVVVVVCSVVVVVPD

Radius of gyration: 27.62 Å; Cα contacts (8 Å, |Δi|>4): 291; chains: 1; bounding box: 75×59×72 Å

Solvent-accessible surface area (backbone atoms only — not comparable to full-atom values): 21139 Å² total; per-residue (Å²): 142,79,86,78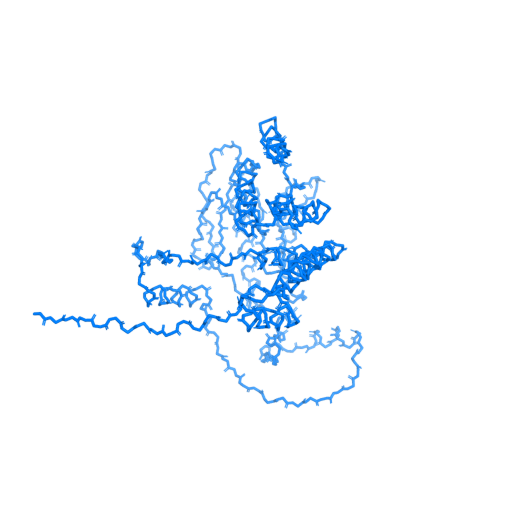,76,77,82,73,77,82,74,80,85,77,81,82,54,95,49,66,49,70,70,53,54,50,52,55,54,50,43,63,75,35,68,94,45,81,66,31,60,57,49,52,50,50,44,52,51,53,52,29,52,36,45,46,53,46,52,45,52,58,35,51,55,39,52,53,26,56,77,68,68,36,59,66,62,29,51,50,50,45,55,67,75,43,79,77,74,79,68,79,67,71,61,42,75,42,96,89,66,48,80,33,67,49,66,68,60,40,51,50,53,47,49,55,47,50,48,69,71,64,67,68,94,77,85,88,74,91,83,88,86,83,93,86,80,80,92,83,52,72,71,55,52,58,50,49,55,68,71,54,65,79,94,47,75,45,53,98,84,65,60,26,52,48,52,62,39,34,68,59,39,52,53,56,42,53,58,75,45,67,86,50,70,22,34,80,53,98,90,41,77,44,35,68,50,78,53,93,89,52,69,46,79,39,40,84,42,73,67,43,40,36,49,53,49,46,54,45,49,60,45,30,47,77,64,76,42,79,84,53,64,85,80,46,68,43,70,49,77,33,97,56,90,57,72,89,68,84,46,50,58,97,84,41,72,34,54,68,48,66,63,47,73,58,97,84,43,57,46,40,30,67,70,55,36,65,63,33,51,52,49,27,52,51,54,24,51,52,40,48,54,52,40,44,74,72,43,50,72,74,29,92,64,46,56,69,69,57,42,52,46,46,42,48,54,54,28,44,46,67,41,53,58,73,49,92,74,55,69,79,48,79,67,54,47,52,52,50,50,49,59,59,56,71,69,63,88,117